Protein AF-A0AAN5BQC9-F1 (afdb_monomer_lite)

Secondary structure (DSSP, 8-state):
-----HHHHHHHHHHHHHHHTHHHHHHHHHHHHBSS--TTTGGG----HHHHHHHHHHHHHHHHHHHHHHHHHHHHHHHHHHHTTTS-SSS--HHHHHHHHHHHHHHHHHHIIIIIHHHHHHHHHHHHHTS-TTSEESSPBTTBSSEEHHHHHHHHHHHHHT-HHHHHTTS-HHHHHHHHHHHHHHHHHHHHHHHHHHHHHSS--

Structure (mmCIF, N/CA/C/O backbone):
data_AF-A0AAN5BQC9-F1
#
_entry.id   AF-A0AAN5BQC9-F1
#
loop_
_atom_site.group_PDB
_atom_site.id
_atom_site.type_symbol
_atom_site.label_atom_id
_atom_site.label_alt_id
_atom_site.label_comp_id
_atom_site.label_asym_id
_atom_site.label_entity_id
_atom_site.label_seq_id
_atom_site.pdbx_PDB_ins_code
_atom_site.Cartn_x
_atom_site.Cartn_y
_atom_site.Cartn_z
_atom_site.occupancy
_atom_site.B_iso_or_equiv
_atom_site.auth_seq_id
_atom_site.auth_comp_id
_atom_site.auth_asym_id
_atom_site.auth_atom_id
_atom_site.pdbx_PDB_model_num
ATOM 1 N N . MET A 1 1 ? -8.373 -28.850 -22.376 1.00 37.12 1 MET A N 1
ATOM 2 C CA . MET A 1 1 ? -8.847 -27.870 -21.373 1.00 37.12 1 MET A CA 1
ATOM 3 C C . MET A 1 1 ? -7.659 -27.479 -20.494 1.00 37.12 1 MET A C 1
ATOM 5 O O . MET A 1 1 ? -7.521 -27.985 -19.396 1.00 37.12 1 MET A O 1
ATOM 9 N N . ALA A 1 2 ? -6.744 -26.666 -21.031 1.00 40.34 2 ALA A N 1
ATOM 10 C CA . ALA A 1 2 ? -5.475 -26.288 -20.385 1.00 40.34 2 ALA A CA 1
ATOM 11 C C . ALA A 1 2 ? -5.086 -24.839 -20.751 1.00 40.34 2 ALA A C 1
ATOM 13 O O . ALA A 1 2 ? -3.930 -24.523 -20.983 1.00 40.34 2 ALA A O 1
ATOM 14 N N . LEU A 1 3 ? -6.095 -23.973 -20.893 1.00 40.84 3 LEU A N 1
ATOM 15 C CA . LEU A 1 3 ? -5.976 -22.619 -21.454 1.00 40.84 3 LEU A CA 1
ATOM 16 C C . LEU A 1 3 ? -6.243 -21.517 -20.421 1.00 40.84 3 LEU A C 1
ATOM 18 O O . LEU A 1 3 ? -6.514 -20.375 -20.776 1.00 40.84 3 LEU A O 1
ATOM 22 N N . PHE A 1 4 ? -6.185 -21.852 -19.133 1.00 45.78 4 PHE A N 1
ATOM 23 C CA . PHE A 1 4 ? -6.361 -20.883 -18.067 1.00 45.78 4 PHE A CA 1
ATOM 24 C C . PHE A 1 4 ? -5.098 -20.813 -17.207 1.00 45.78 4 PHE A C 1
ATOM 26 O O . PHE A 1 4 ? -4.786 -21.727 -16.451 1.00 45.78 4 PHE A O 1
ATOM 33 N N . ARG A 1 5 ? -4.527 -19.606 -17.209 1.00 49.44 5 ARG A N 1
ATOM 34 C CA . ARG A 1 5 ? -4.474 -18.746 -16.017 1.00 49.44 5 ARG A CA 1
ATOM 35 C C . ARG A 1 5 ? -3.144 -18.541 -15.306 1.00 49.44 5 ARG A C 1
ATOM 37 O O . ARG A 1 5 ? -3.196 -17.831 -14.319 1.00 49.44 5 ARG A O 1
ATOM 44 N N . HIS A 1 6 ? -1.993 -19.034 -15.747 1.00 53.53 6 HIS A N 1
ATOM 45 C CA . HIS A 1 6 ? -0.765 -18.744 -14.987 1.00 53.53 6 HIS A CA 1
ATOM 46 C C . HIS A 1 6 ? -0.354 -17.258 -15.045 1.00 53.53 6 HIS A C 1
ATOM 48 O O . HIS A 1 6 ? -0.212 -16.648 -13.988 1.00 53.53 6 HIS A O 1
ATOM 54 N N . ASP A 1 7 ? -0.347 -16.621 -16.219 1.00 53.44 7 ASP A N 1
ATOM 55 C CA . ASP A 1 7 ? 0.112 -15.220 -16.326 1.00 53.44 7 ASP A CA 1
ATOM 56 C C . ASP A 1 7 ? -0.936 -14.188 -15.880 1.00 53.44 7 ASP A C 1
ATOM 58 O O . ASP A 1 7 ? -0.613 -13.185 -15.252 1.00 53.44 7 ASP A O 1
ATOM 62 N N . LEU A 1 8 ? -2.224 -14.455 -16.130 1.00 51.03 8 LEU A N 1
ATOM 63 C CA . LEU A 1 8 ? -3.321 -13.571 -15.707 1.00 51.03 8 LEU A CA 1
ATOM 64 C C . LEU A 1 8 ? -3.707 -13.743 -14.229 1.00 51.03 8 LEU A C 1
ATOM 66 O O . LEU A 1 8 ? -4.240 -12.803 -13.639 1.00 51.03 8 LEU A O 1
ATOM 70 N N . LEU A 1 9 ? -3.477 -14.912 -13.607 1.00 54.00 9 LEU A N 1
ATOM 71 C CA . LEU A 1 9 ? -3.659 -15.041 -12.154 1.00 54.00 9 LEU A CA 1
ATOM 72 C C . LEU A 1 9 ? -2.524 -14.413 -11.380 1.00 54.00 9 LEU A C 1
ATOM 74 O O . LEU A 1 9 ? -2.792 -13.977 -10.270 1.00 54.00 9 LEU A O 1
ATOM 78 N N . ASN A 1 10 ? -1.301 -14.385 -11.903 1.00 61.00 10 ASN A N 1
ATOM 79 C CA . ASN A 1 10 ? -0.153 -13.947 -11.120 1.00 61.00 10 ASN A CA 1
ATOM 80 C C . ASN A 1 10 ? -0.340 -12.549 -10.486 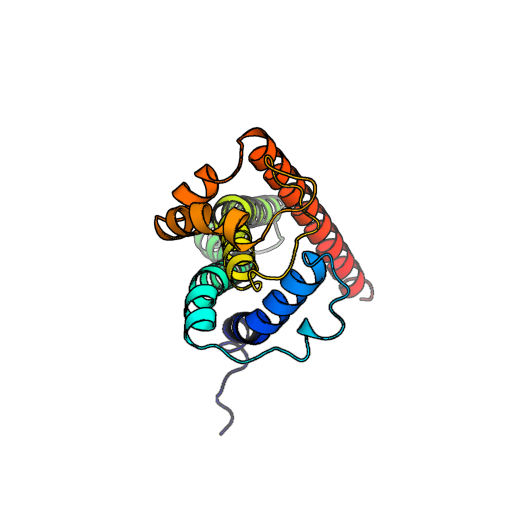1.00 61.00 10 ASN A C 1
ATOM 82 O O . ASN A 1 10 ? -0.126 -12.425 -9.284 1.00 61.00 10 ASN A O 1
ATOM 86 N N . PRO A 1 11 ? -0.878 -11.527 -11.190 1.00 61.78 11 PRO A N 1
ATOM 87 C CA . PRO A 1 11 ? -1.146 -10.227 -10.567 1.00 61.78 11 PRO A CA 1
ATOM 88 C C . PRO A 1 11 ? -2.462 -10.179 -9.770 1.00 61.78 11 PRO A C 1
ATOM 90 O O . PRO A 1 11 ? -2.617 -9.365 -8.862 1.00 61.78 11 PRO A O 1
ATOM 93 N N . ILE A 1 12 ? -3.437 -11.043 -10.075 1.00 64.25 12 ILE A N 1
ATOM 94 C CA . ILE A 1 12 ? -4.775 -11.016 -9.451 1.00 64.25 12 ILE A CA 1
ATOM 95 C C . ILE A 1 12 ? -4.814 -11.845 -8.156 1.00 64.25 12 ILE A C 1
ATOM 97 O O . ILE A 1 12 ? -5.502 -11.489 -7.198 1.00 64.25 12 ILE A O 1
ATOM 101 N N . ALA A 1 13 ? -4.070 -12.945 -8.101 1.00 69.25 13 ALA A N 1
ATOM 102 C CA . ALA A 1 13 ? -3.946 -13.836 -6.957 1.00 69.25 13 ALA A CA 1
ATOM 103 C C . ALA A 1 13 ? -3.481 -13.122 -5.677 1.00 69.25 13 ALA A C 1
ATOM 105 O O . ALA A 1 13 ? -4.150 -13.306 -4.656 1.00 69.25 13 ALA A O 1
ATOM 106 N N . PRO A 1 14 ? -2.436 -12.267 -5.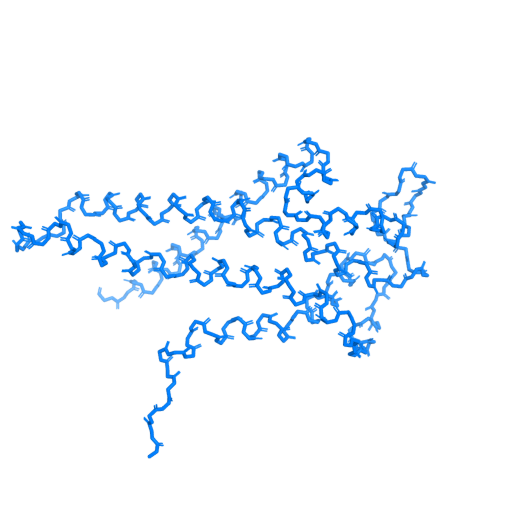678 1.00 65.62 14 PRO A N 1
ATOM 107 C CA . PRO A 1 14 ? -2.050 -11.525 -4.485 1.00 65.62 14 PRO A CA 1
ATOM 108 C C . PRO A 1 14 ? -3.142 -10.536 -4.076 1.00 65.62 14 PRO A C 1
ATOM 110 O O . PRO A 1 14 ? -3.424 -10.415 -2.888 1.00 65.62 14 PRO A O 1
ATOM 113 N N . VAL A 1 15 ? -3.836 -9.894 -5.022 1.00 66.56 15 VAL A N 1
ATOM 114 C CA . VAL A 1 15 ? -4.949 -8.978 -4.718 1.00 66.56 15 VAL A CA 1
ATOM 115 C C . VAL A 1 15 ? -6.091 -9.718 -4.018 1.00 66.56 15 VAL A C 1
ATOM 117 O O . VAL A 1 15 ? -6.541 -9.291 -2.955 1.00 66.56 15 VAL A O 1
ATOM 120 N N . ILE A 1 16 ? -6.522 -10.858 -4.566 1.00 69.88 16 ILE A N 1
ATOM 121 C CA . ILE A 1 16 ? -7.579 -11.689 -3.974 1.00 69.88 16 ILE A CA 1
ATOM 122 C C . ILE A 1 16 ? -7.134 -12.233 -2.615 1.00 69.88 16 ILE A C 1
ATOM 124 O O . ILE A 1 16 ? -7.891 -12.137 -1.651 1.00 69.88 16 ILE A O 1
ATOM 128 N N . SER A 1 17 ? -5.905 -12.742 -2.513 1.00 71.69 17 SER A N 1
ATOM 129 C CA . SER A 1 17 ? -5.333 -13.229 -1.255 1.00 71.69 17 SER A CA 1
ATOM 130 C C . SER A 1 17 ? -5.340 -12.133 -0.191 1.00 71.69 17 SER A C 1
ATOM 132 O O . SER A 1 17 ? -5.820 -12.359 0.913 1.00 71.69 17 SER A O 1
ATOM 134 N N . THR A 1 18 ? -4.938 -10.908 -0.542 1.00 68.56 18 THR A N 1
ATOM 135 C CA . THR A 1 18 ? -4.937 -9.760 0.377 1.00 68.56 18 THR A CA 1
ATOM 136 C C . THR A 1 18 ? -6.349 -9.391 0.837 1.00 68.56 18 THR A C 1
ATOM 138 O O . THR A 1 18 ? -6.540 -9.019 1.990 1.00 68.56 18 THR A O 1
ATOM 141 N N . ILE A 1 19 ? -7.355 -9.506 -0.037 1.00 68.56 19 ILE A N 1
ATOM 142 C CA . ILE A 1 19 ? -8.762 -9.248 0.310 1.00 68.56 19 ILE A CA 1
ATOM 143 C C . ILE A 1 19 ? -9.306 -10.333 1.246 1.00 68.56 19 ILE A C 1
ATOM 145 O O . ILE A 1 19 ? -10.009 -10.015 2.204 1.00 68.56 19 ILE A O 1
ATOM 149 N N . VAL A 1 20 ? -8.977 -11.601 0.992 1.00 70.44 20 VAL A N 1
ATOM 150 C CA . VAL A 1 20 ? -9.392 -12.730 1.837 1.00 70.44 20 VAL A CA 1
ATOM 151 C C . VAL A 1 20 ? -8.693 -12.667 3.198 1.00 70.44 20 VAL A C 1
ATOM 153 O O . VAL A 1 20 ? -9.342 -12.802 4.233 1.00 70.44 20 VAL A O 1
ATOM 156 N N . LEU A 1 21 ? -7.392 -12.369 3.219 1.00 76.00 21 LEU A N 1
ATOM 157 C CA . LEU A 1 21 ? -6.614 -12.176 4.444 1.00 76.00 21 LEU A CA 1
ATOM 158 C C . LEU A 1 21 ? -6.909 -10.851 5.150 1.00 76.00 21 LEU A C 1
ATOM 160 O O . LEU A 1 21 ? -6.447 -10.677 6.273 1.00 76.00 21 LEU A O 1
ATOM 164 N N . ALA A 1 22 ? -7.678 -9.928 4.566 1.00 69.75 22 ALA A N 1
ATOM 165 C CA . ALA A 1 22 ? -7.990 -8.655 5.215 1.00 69.75 22 ALA A CA 1
ATOM 166 C C . ALA A 1 22 ? -8.727 -8.858 6.549 1.00 69.75 22 ALA A C 1
ATOM 168 O O . ALA A 1 22 ? -8.511 -8.103 7.493 1.00 69.75 22 ALA A O 1
ATOM 169 N N . GLU A 1 23 ? -9.557 -9.899 6.667 1.00 69.06 23 GLU A N 1
ATOM 170 C CA . GLU A 1 23 ? -10.218 -10.227 7.937 1.00 69.06 23 GLU A CA 1
ATOM 171 C C . GLU A 1 23 ? -9.229 -10.763 8.977 1.00 69.06 23 GLU A C 1
ATOM 173 O O . GLU A 1 23 ? -9.316 -10.414 10.155 1.00 69.06 23 GLU A O 1
ATOM 178 N N . LEU A 1 24 ? -8.244 -11.551 8.538 1.00 76.62 24 LEU A N 1
ATOM 179 C CA . LEU A 1 24 ? -7.163 -12.029 9.396 1.00 76.62 24 LEU A CA 1
ATOM 180 C C . LEU A 1 24 ? -6.259 -10.874 9.842 1.00 76.62 24 LEU A C 1
ATOM 182 O O . LEU A 1 24 ? -5.912 -10.787 11.017 1.00 76.62 24 LEU A O 1
ATOM 186 N N . HIS A 1 25 ? -5.922 -9.965 8.925 1.00 75.00 25 HIS A N 1
ATOM 187 C CA . HIS A 1 25 ? -5.158 -8.757 9.219 1.00 75.00 25 HIS A CA 1
ATOM 188 C C . HIS A 1 25 ? -5.912 -7.870 10.214 1.00 75.00 25 HIS A C 1
ATOM 190 O O . HIS A 1 25 ? -5.332 -7.453 11.209 1.00 75.00 25 HIS A O 1
ATOM 196 N N . MET A 1 26 ? -7.225 -7.687 10.039 1.00 71.62 26 MET A N 1
ATOM 197 C CA . MET A 1 26 ? -8.067 -6.990 11.013 1.00 71.62 26 MET A CA 1
ATOM 198 C C . MET A 1 26 ? -8.005 -7.647 12.396 1.00 71.62 26 MET A C 1
ATOM 200 O O . MET A 1 26 ? -7.832 -6.950 13.394 1.00 71.62 26 MET A O 1
ATOM 204 N N . ALA A 1 27 ? -8.132 -8.973 12.475 1.00 73.94 27 ALA A N 1
ATOM 205 C CA . ALA A 1 27 ? -8.093 -9.686 13.749 1.00 73.94 27 ALA A CA 1
ATOM 206 C C . ALA A 1 27 ? -6.712 -9.614 14.416 1.00 73.94 27 ALA A C 1
ATOM 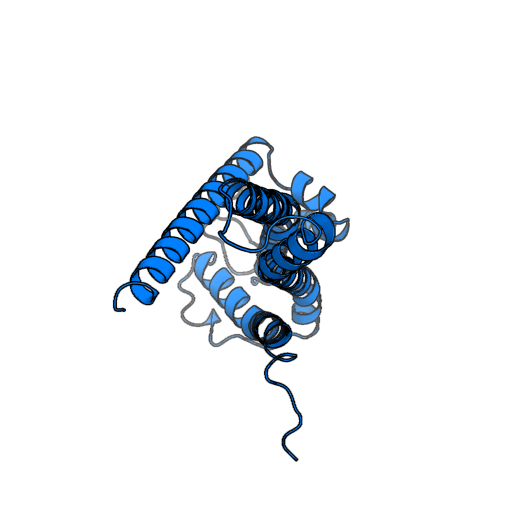208 O O . ALA A 1 27 ? -6.621 -9.491 15.639 1.00 73.94 27 ALA A O 1
ATOM 209 N N . TRP A 1 28 ? -5.642 -9.620 13.619 1.00 79.25 28 TRP A N 1
ATOM 210 C CA . TRP A 1 28 ? -4.288 -9.366 14.095 1.00 79.25 28 TRP A CA 1
ATOM 211 C C . TRP A 1 28 ? -4.147 -7.940 14.633 1.00 79.25 28 TRP A C 1
ATOM 213 O O . TRP A 1 28 ? -3.749 -7.765 15.781 1.00 79.25 28 TRP A O 1
ATOM 223 N N . THR A 1 29 ? -4.583 -6.928 13.876 1.00 77.19 29 THR A N 1
ATOM 224 C CA . THR A 1 29 ? -4.600 -5.523 14.307 1.00 77.19 29 THR A CA 1
ATOM 225 C C . THR A 1 29 ? -5.382 -5.360 15.615 1.00 77.19 29 THR A C 1
ATOM 227 O O . THR A 1 29 ? -4.947 -4.653 16.526 1.00 77.19 29 THR A O 1
ATOM 230 N N . HIS A 1 30 ? -6.518 -6.048 15.757 1.00 74.38 30 HIS A N 1
ATOM 231 C CA . HIS A 1 30 ? -7.301 -6.058 16.995 1.00 74.38 30 HIS A CA 1
ATOM 232 C C . HIS A 1 30 ? -6.522 -6.662 18.160 1.00 74.38 30 HIS A C 1
ATOM 234 O O . HIS A 1 30 ? -6.485 -6.061 19.230 1.00 74.38 30 HIS A O 1
ATOM 240 N N . ALA A 1 31 ? -5.858 -7.799 17.949 1.00 74.88 31 ALA A N 1
ATOM 241 C CA . ALA A 1 31 ? -5.027 -8.436 18.965 1.00 74.88 31 ALA A CA 1
ATOM 242 C C . ALA A 1 31 ? -3.826 -7.565 19.377 1.00 74.88 31 ALA A C 1
ATOM 244 O O . ALA A 1 31 ? -3.476 -7.536 20.553 1.00 74.88 31 ALA A O 1
ATOM 245 N N . THR A 1 32 ? -3.216 -6.829 18.443 1.00 77.38 32 THR A N 1
ATOM 246 C CA . THR A 1 32 ? -2.069 -5.951 18.725 1.00 77.38 32 THR A CA 1
ATOM 247 C C . THR A 1 32 ? -2.466 -4.695 19.500 1.00 77.38 32 THR A C 1
ATOM 249 O O . THR A 1 32 ? -1.696 -4.214 20.329 1.00 77.38 32 THR A O 1
ATOM 252 N N . ILE A 1 33 ? -3.648 -4.130 19.231 1.00 72.50 33 ILE A N 1
ATOM 253 C CA . ILE A 1 33 ? -4.069 -2.864 19.851 1.00 72.50 33 ILE A CA 1
ATOM 254 C C . ILE A 1 33 ? -4.894 -3.087 21.129 1.00 72.50 33 ILE A C 1
ATOM 256 O O . ILE A 1 33 ? -4.926 -2.209 22.005 1.00 72.50 33 ILE A O 1
ATOM 260 N N . SER A 1 34 ? -5.548 -4.246 21.259 1.00 69.75 34 SER A N 1
ATOM 261 C CA . SER A 1 34 ? -6.285 -4.605 22.467 1.00 69.75 34 SER A CA 1
ATOM 262 C C . SER A 1 34 ? -5.325 -4.850 23.620 1.00 69.75 34 SER A C 1
ATOM 264 O O . SER A 1 34 ? -4.293 -5.504 23.513 1.00 69.75 34 SER A O 1
ATOM 266 N N . ALA A 1 35 ? -5.670 -4.269 24.754 1.00 64.88 35 ALA A N 1
ATOM 267 C CA . ALA A 1 35 ? -4.808 -4.225 25.916 1.00 64.88 35 ALA A CA 1
ATOM 268 C C . ALA A 1 35 ? -5.213 -5.272 26.975 1.00 64.88 35 ALA A C 1
ATOM 270 O O . ALA A 1 35 ? -4.607 -5.375 28.042 1.00 64.88 35 ALA A O 1
ATOM 271 N N . THR A 1 36 ? -6.268 -6.031 26.691 1.00 60.09 36 THR A N 1
ATOM 272 C CA . THR A 1 36 ? -6.762 -7.167 27.474 1.00 60.09 36 THR A CA 1
ATOM 273 C C . THR A 1 36 ? -6.488 -8.419 26.653 1.00 60.09 36 THR A C 1
ATOM 275 O O . THR A 1 36 ? -6.824 -8.439 25.474 1.00 60.09 36 THR A O 1
ATOM 278 N N . SER A 1 37 ? -5.845 -9.427 27.258 1.00 51.56 37 SER A N 1
ATOM 279 C CA . SER A 1 37 ? -5.398 -10.648 26.572 1.00 51.56 37 SER A CA 1
ATOM 280 C C . SER A 1 37 ? -6.501 -11.226 25.684 1.00 51.56 37 SER A C 1
ATOM 282 O O . SER A 1 37 ? -7.536 -11.704 26.147 1.00 51.56 37 SER A O 1
ATOM 284 N N . SER A 1 38 ? -6.270 -11.124 24.382 1.00 51.66 38 SER A N 1
ATOM 285 C CA . SER A 1 38 ? -7.215 -11.422 23.320 1.00 51.66 38 SER A CA 1
ATOM 286 C C . SER A 1 38 ? -6.972 -12.843 22.788 1.00 51.66 38 SER A C 1
ATOM 288 O O . SER A 1 38 ? -6.888 -13.081 21.583 1.00 51.66 38 SER A O 1
ATOM 290 N N . THR A 1 39 ? -6.897 -13.839 23.671 1.00 46.78 39 THR A N 1
ATOM 291 C CA . THR A 1 39 ? -6.894 -15.249 23.239 1.00 46.78 39 THR A CA 1
ATOM 292 C C . THR A 1 39 ? -8.208 -15.622 22.520 1.00 46.78 39 THR A C 1
ATOM 294 O O . THR A 1 39 ? -8.272 -16.625 21.821 1.00 46.78 39 THR A O 1
ATOM 297 N N . GLY A 1 40 ? -9.257 -14.791 22.639 1.00 49.62 40 GLY A N 1
ATOM 298 C CA . GLY A 1 40 ? -10.573 -14.993 22.021 1.00 49.62 40 GLY A CA 1
ATOM 299 C C . GLY A 1 40 ? -10.917 -14.149 20.781 1.00 49.62 40 GLY A C 1
ATOM 300 O O . GLY A 1 40 ? -11.994 -14.366 20.235 1.00 49.62 40 GLY A O 1
ATOM 301 N N . SER A 1 41 ? -10.087 -13.198 20.320 1.00 53.34 41 SER A N 1
ATOM 302 C CA . SER A 1 41 ? -10.447 -12.342 19.158 1.00 53.34 41 SER A CA 1
ATOM 303 C C . SER A 1 41 ? -10.327 -13.072 17.819 1.00 53.34 41 SER A C 1
ATOM 305 O O . SER A 1 41 ? -11.234 -12.981 16.995 1.00 53.34 41 SER A O 1
ATOM 307 N N . LEU A 1 42 ? -9.288 -13.900 17.641 1.00 53.09 42 LEU A N 1
ATOM 308 C CA . LEU A 1 42 ? -9.146 -14.750 16.448 1.00 53.09 42 LEU A CA 1
ATOM 309 C C . LEU A 1 42 ? -10.313 -15.749 16.312 1.00 53.09 42 LEU A C 1
ATOM 311 O O . LEU A 1 42 ? -10.772 -16.005 15.204 1.00 53.09 42 LEU A O 1
ATOM 315 N N . LEU A 1 43 ? -10.847 -16.257 17.434 1.00 49.41 43 LEU A N 1
ATOM 316 C CA . LEU A 1 43 ? -12.032 -17.130 17.456 1.00 49.41 43 LEU A CA 1
ATOM 317 C C . LEU A 1 43 ? -13.365 -16.380 17.278 1.00 49.41 43 LEU A C 1
ATOM 319 O O . LEU A 1 43 ? -14.370 -16.992 16.927 1.00 49.41 43 LEU A O 1
ATOM 323 N N . LYS A 1 44 ? -13.402 -15.065 17.523 1.00 55.84 44 LYS A N 1
ATOM 324 C CA . LYS A 1 44 ? -14.601 -14.219 17.380 1.00 55.84 44 LYS A CA 1
ATOM 325 C C . LYS A 1 44 ? -14.723 -13.581 15.997 1.00 55.84 44 LYS A C 1
ATOM 327 O O . LYS A 1 44 ? -15.519 -12.652 15.837 1.00 55.84 44 LYS A O 1
ATOM 332 N N . LEU A 1 45 ? -13.983 -14.081 15.005 1.00 55.94 45 LEU A N 1
ATOM 333 C CA . LEU A 1 45 ? -14.049 -13.649 13.611 1.00 55.94 45 LEU A CA 1
ATOM 334 C C . LEU A 1 45 ? -15.429 -13.972 13.006 1.00 55.94 45 LEU A C 1
ATOM 336 O O . LEU A 1 45 ? -15.618 -14.930 12.263 1.00 55.94 45 LEU A O 1
ATOM 340 N N . ARG A 1 46 ? -16.444 -13.184 13.364 1.00 59.19 46 ARG A N 1
ATOM 341 C CA . ARG A 1 46 ? -17.773 -13.267 12.770 1.00 59.19 46 ARG A CA 1
ATOM 342 C C . ARG A 1 46 ? -17.771 -12.405 11.522 1.00 59.19 46 ARG A C 1
ATOM 344 O O . ARG A 1 46 ? -17.734 -11.177 11.628 1.00 59.19 46 ARG A O 1
ATOM 351 N N . HIS A 1 47 ? -17.849 -13.055 10.365 1.00 61.19 47 HIS A N 1
ATOM 352 C CA . HIS A 1 47 ? -17.943 -12.383 9.076 1.00 61.19 47 HIS A CA 1
ATOM 353 C C . HIS A 1 47 ? -19.066 -11.337 9.109 1.00 61.19 47 HIS A C 1
ATOM 355 O O . HIS A 1 47 ? -20.238 -11.647 9.340 1.00 61.19 47 HIS A O 1
ATOM 361 N N . ASN A 1 48 ? -18.702 -10.069 8.936 1.00 68.19 48 ASN A N 1
ATOM 362 C CA . ASN A 1 48 ? -19.641 -8.958 8.928 1.00 68.19 48 ASN A CA 1
ATOM 363 C C . ASN A 1 48 ? -19.550 -8.264 7.573 1.00 68.19 48 ASN A C 1
ATOM 365 O O . ASN A 1 48 ? -18.688 -7.414 7.363 1.00 68.19 48 ASN A O 1
ATOM 369 N N . HIS A 1 49 ? -20.482 -8.572 6.670 1.00 65.31 49 HIS A N 1
ATOM 370 C CA . HIS A 1 49 ? -20.504 -8.028 5.307 1.00 65.31 49 HIS A CA 1
ATOM 371 C C . HIS A 1 49 ? -20.441 -6.492 5.244 1.00 65.31 49 HIS A C 1
ATOM 373 O O . HIS A 1 49 ? -19.845 -5.927 4.326 1.00 65.31 49 HIS A O 1
ATOM 379 N N . LYS A 1 50 ? -21.022 -5.782 6.226 1.00 67.75 50 LYS A N 1
ATOM 380 C CA . LYS A 1 50 ? -20.951 -4.309 6.283 1.00 67.75 50 LYS A CA 1
ATOM 381 C C . LYS A 1 50 ? -19.555 -3.812 6.660 1.00 67.75 50 LYS A C 1
ATOM 383 O O . LYS A 1 50 ? -19.177 -2.722 6.230 1.00 67.75 50 LYS A O 1
ATOM 388 N N . ALA A 1 51 ? -18.824 -4.576 7.471 1.00 65.06 51 ALA A N 1
ATOM 389 C CA . ALA A 1 51 ? -17.444 -4.285 7.834 1.00 65.06 51 ALA A CA 1
ATOM 390 C C . ALA A 1 51 ? -16.491 -4.627 6.688 1.00 65.06 51 ALA A C 1
ATOM 392 O O . ALA A 1 51 ? -15.718 -3.776 6.253 1.00 65.06 51 ALA A O 1
ATOM 393 N N . TRP A 1 52 ? -16.666 -5.816 6.114 1.00 67.56 52 TRP A N 1
ATOM 394 C CA . TRP A 1 52 ? -15.909 -6.307 4.971 1.00 67.56 52 TRP A CA 1
ATOM 395 C C . TRP A 1 52 ? -15.970 -5.344 3.779 1.00 67.56 52 TRP A C 1
ATOM 397 O O . TRP A 1 52 ? -14.940 -4.944 3.246 1.00 67.56 52 TRP A O 1
ATOM 407 N N . ARG A 1 53 ? -17.160 -4.829 3.434 1.00 71.00 53 ARG A N 1
ATOM 408 C CA . ARG A 1 53 ? -17.308 -3.856 2.336 1.00 71.00 53 ARG A CA 1
ATOM 409 C C . ARG A 1 53 ? -16.570 -2.534 2.582 1.00 71.00 53 ARG A C 1
ATOM 411 O O . ARG A 1 53 ? -16.180 -1.873 1.627 1.00 71.00 53 ARG A O 1
ATOM 418 N N . LYS A 1 54 ? -16.393 -2.125 3.843 1.00 69.88 54 LYS A N 1
ATOM 419 C CA . LYS A 1 54 ? -15.651 -0.902 4.200 1.00 69.88 54 LYS A CA 1
ATOM 420 C C . LYS A 1 54 ? -14.137 -1.120 4.195 1.00 69.88 54 LYS A C 1
ATOM 422 O O . LYS A 1 54 ? -13.412 -0.183 3.885 1.00 69.88 54 LYS A O 1
ATOM 427 N N . LEU A 1 55 ? -13.684 -2.331 4.521 1.00 71.75 55 LEU A N 1
ATOM 428 C CA . LEU A 1 55 ? -12.279 -2.745 4.438 1.00 71.75 55 LEU A CA 1
ATOM 429 C C . LEU A 1 55 ? -11.838 -2.975 2.992 1.00 71.75 55 LEU A C 1
ATOM 431 O O . LEU A 1 55 ? -10.688 -2.721 2.648 1.00 71.75 55 LEU A O 1
ATOM 435 N N . LEU A 1 56 ? -12.769 -3.390 2.130 1.00 77.56 56 LEU A N 1
ATOM 436 C CA . LEU A 1 56 ? -12.482 -3.717 0.740 1.00 77.56 56 LEU A CA 1
ATOM 437 C C . LEU A 1 56 ? -11.835 -2.550 -0.010 1.00 77.56 56 LEU A C 1
ATOM 439 O O . LEU A 1 56 ? -10.862 -2.760 -0.717 1.00 77.56 56 LEU A O 1
ATOM 443 N N . THR A 1 57 ? -12.332 -1.322 0.152 1.00 76.94 57 THR A N 1
ATOM 444 C CA . THR A 1 57 ? -11.809 -0.157 -0.580 1.00 76.94 57 THR A CA 1
ATOM 445 C C . THR A 1 57 ? -10.338 0.151 -0.264 1.00 76.94 57 THR A C 1
ATOM 447 O O . THR A 1 57 ? -9.545 0.172 -1.205 1.00 76.94 57 THR A O 1
ATOM 450 N N . PRO A 1 58 ? -9.917 0.370 1.000 1.00 78.12 58 PRO A N 1
ATOM 451 C CA . PRO A 1 58 ? -8.510 0.640 1.299 1.00 78.12 58 PRO A CA 1
ATOM 452 C C . PRO A 1 58 ? -7.601 -0.564 1.013 1.00 78.12 58 PRO A C 1
ATOM 454 O O . PRO A 1 58 ? -6.481 -0.365 0.540 1.00 78.12 58 PRO A O 1
ATOM 457 N N . SER A 1 59 ? -8.078 -1.798 1.224 1.00 80.12 59 SER A N 1
ATOM 458 C CA . SER A 1 59 ? -7.320 -3.009 0.882 1.00 80.12 59 SER A CA 1
ATOM 459 C C . SER A 1 59 ? -7.117 -3.152 -0.623 1.00 80.12 59 SER A C 1
ATOM 461 O O . SER A 1 59 ? -6.004 -3.430 -1.061 1.00 80.12 59 SER A O 1
ATOM 463 N N . LEU A 1 60 ? -8.160 -2.907 -1.420 1.00 81.69 60 LEU A N 1
ATOM 464 C CA . LEU A 1 60 ? -8.095 -2.964 -2.877 1.00 81.69 60 LEU A CA 1
ATOM 465 C C . LEU A 1 60 ? -7.148 -1.899 -3.423 1.00 81.69 60 LEU A C 1
ATOM 467 O O . LEU A 1 60 ? -6.333 -2.215 -4.279 1.00 81.69 60 LEU A O 1
ATOM 471 N N . VAL A 1 61 ? -7.204 -0.665 -2.911 1.00 83.44 61 VAL A N 1
ATOM 472 C CA . VAL A 1 61 ? -6.278 0.390 -3.351 1.00 83.44 61 VAL A CA 1
ATOM 473 C C . VAL A 1 61 ? -4.836 0.049 -2.975 1.00 83.44 61 VAL A C 1
ATOM 475 O O . VAL A 1 61 ? -3.950 0.189 -3.813 1.00 83.44 61 VAL A O 1
ATOM 478 N N . CYS A 1 62 ? -4.590 -0.450 -1.757 1.00 81.75 62 CYS A N 1
ATOM 479 C CA . CYS A 1 62 ? -3.264 -0.935 -1.363 1.00 81.75 62 CYS A CA 1
ATOM 480 C C . CYS A 1 62 ? -2.757 -2.035 -2.302 1.00 81.75 62 CYS A C 1
ATOM 482 O O . CYS A 1 62 ? -1.606 -1.994 -2.729 1.00 81.75 62 CYS A O 1
ATOM 484 N N . ALA A 1 63 ? -3.598 -3.028 -2.593 1.00 80.38 63 ALA A N 1
ATOM 485 C CA . ALA A 1 63 ? -3.228 -4.174 -3.410 1.00 80.38 63 ALA A CA 1
ATOM 486 C C . ALA A 1 63 ? -3.014 -3.784 -4.879 1.00 80.38 63 ALA A C 1
ATOM 488 O O . ALA A 1 63 ? -2.020 -4.185 -5.470 1.00 80.38 63 ALA A O 1
ATOM 489 N N . ALA A 1 64 ? -3.882 -2.939 -5.438 1.00 82.88 64 ALA A N 1
ATOM 490 C CA . ALA A 1 64 ? -3.735 -2.413 -6.791 1.00 82.88 64 ALA A CA 1
ATOM 491 C C . ALA A 1 64 ? -2.465 -1.564 -6.931 1.00 82.88 64 ALA A C 1
ATOM 493 O O . ALA A 1 64 ? -1.717 -1.740 -7.884 1.00 82.88 64 ALA A O 1
ATOM 494 N N . ALA A 1 65 ? -2.176 -0.689 -5.963 1.00 83.94 65 ALA A N 1
ATOM 495 C CA . ALA A 1 65 ? -0.955 0.110 -5.980 1.00 83.94 65 ALA A CA 1
ATOM 496 C C . ALA A 1 65 ? 0.308 -0.762 -5.913 1.00 83.94 65 ALA A C 1
ATOM 498 O O . ALA A 1 65 ? 1.283 -0.460 -6.589 1.00 83.94 65 ALA A O 1
ATOM 499 N N . ARG A 1 66 ? 0.292 -1.855 -5.137 1.00 83.12 66 ARG A N 1
ATOM 500 C CA . ARG A 1 66 ? 1.397 -2.827 -5.111 1.00 83.12 66 ARG A CA 1
ATOM 501 C C . ARG A 1 66 ? 1.541 -3.566 -6.436 1.00 83.12 66 ARG A C 1
ATOM 503 O O . ARG A 1 66 ? 2.635 -3.581 -6.968 1.00 83.12 66 ARG A O 1
ATOM 510 N N . ALA A 1 67 ? 0.443 -4.045 -7.017 1.00 81.06 67 ALA A N 1
ATOM 511 C CA . ALA A 1 67 ? 0.482 -4.696 -8.325 1.00 81.06 67 ALA A CA 1
ATOM 512 C C . ALA A 1 67 ? 1.036 -3.769 -9.424 1.00 81.06 67 ALA A C 1
ATOM 514 O O . ALA A 1 67 ? 1.764 -4.218 -10.300 1.00 81.06 67 ALA A O 1
ATOM 515 N N . VAL A 1 68 ? 0.736 -2.464 -9.362 1.00 82.75 68 VAL A N 1
ATOM 516 C CA . VAL A 1 68 ? 1.342 -1.475 -10.268 1.00 82.75 68 VAL A CA 1
ATOM 517 C C . VAL A 1 68 ? 2.849 -1.358 -10.031 1.00 82.75 68 VAL A C 1
ATOM 519 O O . VAL A 1 68 ? 3.594 -1.338 -11.001 1.00 82.75 68 VAL A O 1
ATOM 522 N N . ILE A 1 69 ? 3.301 -1.303 -8.772 1.00 84.75 69 ILE A N 1
ATOM 523 C CA . ILE A 1 69 ? 4.736 -1.290 -8.429 1.00 84.75 69 ILE A CA 1
ATOM 524 C C . ILE A 1 69 ? 5.440 -2.532 -8.981 1.00 84.75 69 ILE A C 1
ATOM 526 O O . ILE A 1 69 ? 6.535 -2.412 -9.516 1.00 84.75 69 ILE A O 1
ATOM 530 N N . ASP A 1 70 ? 4.806 -3.696 -8.889 1.00 83.44 70 ASP A N 1
ATOM 531 C CA . ASP A 1 70 ? 5.385 -4.953 -9.364 1.00 83.44 70 ASP A CA 1
ATOM 532 C C . ASP A 1 70 ? 5.474 -5.001 -10.904 1.00 83.44 70 ASP A C 1
ATOM 534 O O . ASP A 1 70 ? 6.343 -5.672 -11.443 1.00 83.44 70 ASP A O 1
ATOM 538 N N . TYR A 1 71 ? 4.628 -4.244 -11.616 1.00 83.00 71 TYR A N 1
ATOM 539 C CA . TYR A 1 71 ? 4.630 -4.139 -13.084 1.00 83.00 71 TYR A CA 1
ATOM 540 C C . TYR A 1 71 ? 5.596 -3.071 -13.641 1.00 83.00 71 TYR A C 1
ATOM 542 O O . TYR A 1 71 ? 5.868 -3.028 -14.841 1.00 83.00 71 TYR A O 1
ATOM 550 N N . LEU A 1 72 ? 6.119 -2.174 -12.797 1.00 83.62 72 LEU A N 1
ATOM 551 C CA . LEU A 1 72 ? 7.027 -1.098 -13.224 1.00 83.62 72 LEU A CA 1
ATOM 552 C C . LEU A 1 72 ? 8.305 -1.588 -13.930 1.00 83.62 72 LEU A C 1
ATOM 554 O O . LEU A 1 72 ? 8.667 -0.959 -14.924 1.00 83.62 72 LEU A O 1
ATOM 558 N N . PRO A 1 73 ? 8.988 -2.654 -13.467 1.00 82.44 73 PRO A N 1
ATOM 559 C CA . PRO A 1 73 ? 10.168 -3.200 -14.140 1.00 82.44 73 PRO A CA 1
ATOM 560 C C . PRO A 1 73 ? 9.899 -3.591 -15.598 1.00 82.44 73 PRO A C 1
ATOM 562 O O . PRO A 1 73 ? 10.610 -3.139 -16.493 1.00 82.44 73 PRO A O 1
ATOM 565 N N . ASP A 1 74 ? 8.818 -4.334 -15.851 1.00 81.75 74 ASP A N 1
ATOM 566 C CA . ASP A 1 74 ? 8.428 -4.766 -17.200 1.00 81.75 74 ASP A CA 1
ATOM 567 C C . ASP A 1 74 ? 8.079 -3.568 -18.094 1.00 81.75 74 ASP A C 1
ATOM 569 O O . ASP A 1 74 ? 8.440 -3.505 -19.273 1.00 81.75 74 ASP A O 1
ATOM 573 N N . ALA A 1 75 ? 7.393 -2.574 -17.524 1.00 83.19 75 ALA A N 1
ATOM 574 C CA . ALA A 1 75 ? 7.059 -1.347 -18.234 1.00 83.19 75 ALA A CA 1
ATOM 575 C C . ALA A 1 75 ? 8.310 -0.525 -18.594 1.00 83.19 75 ALA A C 1
ATOM 577 O O . ALA A 1 75 ? 8.369 0.028 -19.693 1.00 83.19 75 ALA A O 1
ATOM 578 N N . ALA A 1 76 ? 9.296 -0.456 -17.694 1.00 82.44 76 ALA A N 1
ATOM 579 C CA . ALA A 1 76 ? 10.558 0.251 -17.903 1.00 82.44 76 ALA A CA 1
ATOM 580 C C . ALA A 1 76 ? 11.432 -0.423 -18.972 1.00 82.44 76 ALA A C 1
ATOM 582 O O . ALA A 1 76 ? 12.004 0.262 -19.824 1.00 82.44 76 ALA A O 1
ATOM 583 N N . ASP A 1 77 ? 11.490 -1.757 -18.978 1.00 80.56 77 ASP A N 1
ATOM 584 C CA . ASP A 1 77 ? 12.177 -2.517 -20.026 1.00 80.56 77 ASP A CA 1
ATOM 585 C C . ASP A 1 77 ? 11.492 -2.326 -21.390 1.00 80.56 77 ASP A C 1
ATOM 587 O O . ASP A 1 77 ? 12.132 -1.993 -22.394 1.00 80.56 77 ASP A O 1
ATOM 591 N N . SER A 1 78 ? 10.158 -2.421 -21.436 1.00 81.81 78 SER A N 1
ATOM 592 C CA . SER A 1 78 ? 9.407 -2.180 -22.671 1.00 81.81 78 SER A CA 1
ATOM 593 C C . SER A 1 78 ? 9.569 -0.748 -23.187 1.00 81.81 78 SER A C 1
ATOM 595 O O . SER A 1 78 ? 9.631 -0.553 -24.404 1.00 81.81 78 SER A O 1
ATOM 597 N N . SER A 1 79 ? 9.615 0.261 -22.309 1.00 83.12 79 SER A N 1
ATOM 598 C CA . SER A 1 79 ? 9.815 1.650 -22.729 1.00 83.12 79 SER A CA 1
ATOM 599 C C . SER A 1 79 ? 11.231 1.871 -23.242 1.00 83.12 79 SER A C 1
ATOM 601 O O . SER A 1 79 ? 11.399 2.502 -24.285 1.00 83.12 79 SER A O 1
ATOM 603 N N . PHE A 1 80 ? 12.246 1.304 -22.585 1.00 78.19 80 PHE A N 1
ATOM 604 C CA . PHE A 1 80 ? 13.622 1.382 -23.067 1.00 78.19 80 PHE A CA 1
ATOM 605 C C . PHE A 1 80 ? 13.761 0.769 -24.469 1.00 78.19 80 PHE A C 1
ATOM 607 O O . PHE A 1 80 ? 14.282 1.407 -25.386 1.00 78.19 80 PHE A O 1
ATOM 614 N N . ASN A 1 81 ? 13.190 -0.420 -24.672 1.00 76.06 81 ASN A N 1
ATOM 615 C CA . ASN A 1 81 ? 13.143 -1.092 -25.969 1.00 76.06 81 ASN A CA 1
ATOM 616 C C . ASN A 1 81 ? 12.362 -0.317 -27.046 1.00 76.06 81 ASN A C 1
ATOM 618 O O . ASN A 1 81 ? 12.569 -0.551 -28.231 1.00 76.06 81 ASN A O 1
ATOM 622 N N . LEU A 1 82 ? 11.459 0.595 -26.690 1.00 78.81 82 LEU A N 1
ATOM 623 C CA . LEU A 1 82 ? 10.771 1.453 -27.661 1.00 78.81 82 LEU A CA 1
ATOM 624 C C . LEU A 1 82 ? 11.590 2.696 -28.018 1.00 78.81 82 LEU A C 1
ATOM 626 O O . LEU A 1 82 ? 11.646 3.078 -29.185 1.00 78.81 82 LEU A O 1
ATOM 630 N N . PHE A 1 83 ? 12.223 3.323 -27.026 1.00 74.69 83 PHE A N 1
ATOM 631 C CA . PHE A 1 83 ? 12.943 4.584 -27.213 1.00 74.69 83 PHE A CA 1
ATOM 632 C C . PHE A 1 83 ? 14.374 4.405 -27.737 1.00 74.69 83 PHE A C 1
ATOM 634 O O . PHE A 1 83 ? 14.855 5.269 -28.467 1.00 74.69 83 PHE A O 1
ATOM 641 N N . PHE A 1 84 ? 15.048 3.298 -27.404 1.00 71.31 84 PHE A N 1
ATOM 642 C CA . PHE A 1 84 ? 16.488 3.134 -27.646 1.00 71.31 84 PHE A CA 1
ATOM 643 C C . PHE A 1 84 ? 16.855 1.996 -28.609 1.00 71.31 84 PHE A C 1
ATOM 645 O O . PHE A 1 84 ? 17.976 1.963 -29.104 1.00 71.31 84 PHE A O 1
ATOM 652 N N . LYS A 1 85 ? 15.913 1.125 -28.996 1.00 61.12 85 LYS A N 1
ATOM 653 C CA . LYS A 1 85 ? 16.142 -0.018 -29.915 1.00 61.12 85 LYS A CA 1
ATOM 654 C C . LYS A 1 85 ? 16.502 0.361 -31.360 1.00 61.12 85 LYS A C 1
ATOM 656 O O . LYS A 1 85 ? 16.780 -0.510 -32.176 1.00 61.12 85 LYS A O 1
ATOM 661 N N . SER A 1 86 ? 16.548 1.654 -31.682 1.00 55.38 86 SER A N 1
ATOM 662 C CA . SER A 1 86 ? 17.143 2.154 -32.928 1.00 55.38 86 SER A CA 1
ATOM 663 C C . SER A 1 86 ? 18.680 2.223 -32.886 1.00 55.38 86 SER A C 1
ATOM 665 O O . SER A 1 86 ? 19.288 2.477 -33.926 1.00 55.38 86 SER A O 1
ATOM 667 N N . ALA A 1 87 ? 19.324 2.029 -31.732 1.00 55.09 87 ALA A N 1
ATOM 668 C CA . ALA A 1 87 ? 20.773 2.109 -31.590 1.00 55.09 87 ALA A CA 1
ATOM 669 C C . ALA A 1 87 ? 21.297 0.943 -30.735 1.00 55.09 87 ALA A C 1
ATOM 671 O O . ALA A 1 87 ? 20.784 0.674 -29.656 1.00 55.09 87 ALA A O 1
ATOM 672 N N . SER A 1 88 ? 22.344 0.278 -31.222 1.00 50.75 88 SER A N 1
ATOM 673 C CA . SER A 1 88 ? 23.148 -0.763 -30.557 1.00 50.75 88 SER A CA 1
ATOM 674 C C . SER A 1 88 ? 22.478 -2.109 -30.236 1.00 50.75 88 SER A C 1
ATOM 676 O O . SER A 1 88 ? 21.947 -2.358 -29.160 1.00 50.75 88 SER A O 1
ATOM 678 N N . THR A 1 89 ? 22.645 -3.039 -31.176 1.00 55.56 89 THR A N 1
ATOM 679 C CA . THR A 1 89 ? 23.048 -4.422 -30.891 1.00 55.56 89 THR A CA 1
ATOM 680 C C . THR A 1 89 ? 24.361 -4.440 -30.099 1.00 55.56 89 THR A C 1
ATOM 682 O O . THR A 1 89 ? 25.304 -3.761 -30.495 1.00 55.56 89 THR A O 1
ATOM 685 N N . HIS A 1 90 ? 24.412 -5.303 -29.084 1.00 54.56 90 HIS A N 1
ATOM 686 C CA . HIS A 1 90 ? 25.550 -5.662 -28.229 1.00 54.56 90 HIS A CA 1
ATOM 687 C C . HIS A 1 90 ? 25.882 -4.721 -27.052 1.00 54.56 90 HIS A C 1
ATOM 689 O O . HIS A 1 90 ? 26.246 -3.565 -27.225 1.00 54.56 90 HIS A O 1
ATOM 695 N N . ASP A 1 91 ? 25.793 -5.334 -25.867 1.00 57.00 91 ASP A N 1
ATOM 696 C CA . ASP A 1 91 ? 26.080 -4.898 -24.495 1.00 57.00 91 ASP A CA 1
ATOM 697 C C . ASP A 1 91 ? 25.060 -3.987 -23.781 1.00 57.00 91 ASP A C 1
ATOM 699 O O . ASP A 1 91 ? 24.649 -2.951 -24.313 1.00 57.00 91 ASP A O 1
ATOM 703 N N . PRO A 1 92 ? 24.641 -4.341 -22.541 1.00 59.91 92 PRO A N 1
ATOM 704 C CA . PRO A 1 92 ? 23.861 -3.447 -21.700 1.00 59.91 92 PRO A CA 1
ATOM 705 C C . PRO A 1 92 ? 24.745 -2.254 -21.332 1.00 59.91 92 PRO A C 1
ATOM 707 O O . PRO A 1 92 ? 25.555 -2.314 -20.411 1.00 59.91 92 PRO A O 1
ATOM 710 N N . SER A 1 93 ? 24.617 -1.169 -22.096 1.00 68.31 93 SER A N 1
ATOM 711 C CA . SER A 1 93 ? 25.314 0.084 -21.801 1.00 68.31 93 SER A CA 1
ATOM 712 C C . SER A 1 93 ? 25.024 0.527 -20.361 1.00 68.31 93 SER A C 1
ATOM 714 O O . SER A 1 93 ? 23.907 0.362 -19.872 1.00 68.31 93 SER A O 1
ATOM 716 N N . GLU A 1 94 ? 25.990 1.142 -19.677 1.00 71.56 94 GLU A N 1
ATOM 717 C CA . GLU A 1 94 ? 25.799 1.717 -18.329 1.00 71.56 94 GLU A CA 1
ATOM 718 C C . GLU A 1 94 ? 24.576 2.659 -18.267 1.00 71.56 94 G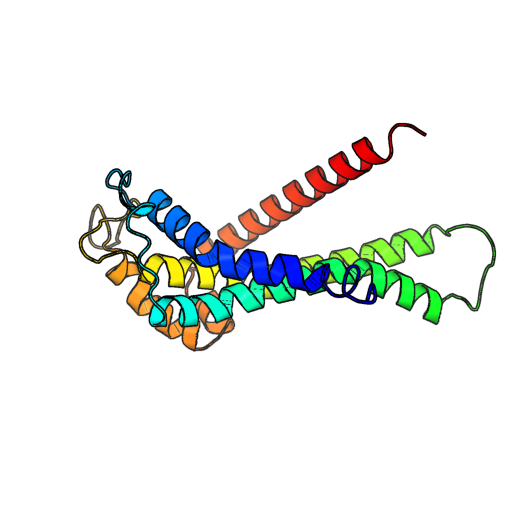LU A C 1
ATOM 720 O O . GLU A 1 94 ? 23.899 2.783 -17.245 1.00 71.56 94 GLU A O 1
ATOM 725 N N . HIS A 1 95 ? 24.236 3.268 -19.407 1.00 72.94 95 HIS A N 1
ATOM 726 C CA . HIS A 1 95 ? 23.050 4.094 -19.602 1.00 72.94 95 HIS A CA 1
ATOM 727 C C . HIS A 1 95 ? 21.723 3.326 -19.465 1.00 72.94 95 HIS A C 1
ATOM 729 O O . HIS A 1 95 ? 20.748 3.909 -18.993 1.00 72.94 95 HIS A O 1
ATOM 735 N N . TYR A 1 96 ? 21.673 2.040 -19.832 1.00 78.56 96 TYR A N 1
ATOM 736 C CA . TYR A 1 96 ? 20.503 1.179 -19.627 1.00 78.56 96 TYR A CA 1
ATOM 737 C C . TYR A 1 96 ? 20.244 0.948 -18.140 1.00 78.56 96 TYR A C 1
ATOM 739 O O . TYR A 1 96 ? 19.126 1.158 -17.675 1.00 78.56 96 TYR A O 1
ATOM 747 N N . ILE A 1 97 ? 21.288 0.585 -17.389 1.00 77.56 97 ILE A N 1
ATOM 748 C CA . ILE A 1 97 ? 21.186 0.310 -15.950 1.00 77.56 97 ILE A CA 1
ATOM 749 C C . ILE A 1 97 ? 20.722 1.570 -15.215 1.00 77.56 97 ILE A C 1
ATOM 751 O O . ILE A 1 97 ? 19.741 1.524 -14.475 1.00 77.56 97 ILE A O 1
ATOM 755 N N . ALA A 1 98 ? 21.354 2.715 -15.492 1.00 80.94 98 ALA A N 1
ATOM 756 C CA . ALA A 1 98 ? 20.975 3.987 -14.883 1.00 80.94 98 ALA A CA 1
ATOM 757 C C . ALA A 1 98 ? 19.531 4.399 -15.231 1.00 80.94 98 ALA A C 1
ATOM 759 O O . ALA A 1 98 ? 18.789 4.863 -14.364 1.00 80.94 98 ALA A O 1
ATOM 760 N N . TYR A 1 99 ? 19.101 4.217 -16.486 1.00 82.75 99 TYR A N 1
ATOM 761 C CA . TYR A 1 99 ? 17.722 4.497 -16.893 1.00 82.75 99 TYR A CA 1
ATOM 762 C C . TYR A 1 99 ? 16.722 3.583 -16.184 1.00 82.75 99 TYR A C 1
ATOM 764 O O . TYR A 1 99 ? 15.715 4.059 -15.654 1.00 82.75 99 TYR A O 1
ATOM 772 N N . PHE A 1 100 ? 16.987 2.279 -16.170 1.00 81.69 100 PHE A N 1
ATOM 773 C CA . PHE A 1 100 ? 16.114 1.277 -15.574 1.00 81.69 100 PHE A CA 1
ATOM 774 C C . PHE A 1 100 ? 15.956 1.506 -14.068 1.00 81.69 100 PHE A C 1
ATOM 776 O O . PHE A 1 100 ? 14.840 1.531 -13.552 1.00 81.69 100 PHE A O 1
ATOM 783 N N . GLU A 1 101 ? 17.054 1.773 -13.362 1.00 81.50 101 GLU A N 1
ATOM 784 C CA . GLU A 1 101 ? 17.028 2.047 -11.927 1.00 81.50 101 GLU A CA 1
ATOM 785 C C . GLU A 1 101 ? 16.224 3.317 -11.615 1.00 81.50 101 GLU A C 1
ATOM 787 O O . GLU A 1 101 ? 15.309 3.293 -10.793 1.00 81.50 101 GLU A O 1
ATOM 792 N N . VAL A 1 102 ? 16.472 4.421 -12.329 1.00 83.75 102 VAL A N 1
ATOM 793 C CA . VAL A 1 102 ? 15.751 5.683 -12.090 1.00 83.75 102 VAL A CA 1
ATOM 794 C C . VAL A 1 102 ? 14.264 5.563 -12.443 1.00 83.75 102 VAL A C 1
ATOM 796 O O . VAL A 1 102 ? 13.408 6.041 -11.690 1.00 83.75 102 VAL A O 1
ATOM 799 N N . SER A 1 103 ? 13.942 4.920 -13.568 1.00 82.69 103 SER A N 1
ATOM 800 C CA . SER A 1 103 ? 12.565 4.768 -14.057 1.00 82.69 103 SER A CA 1
ATOM 801 C C . SER A 1 103 ? 11.721 3.811 -13.215 1.00 82.69 103 SER A C 1
ATOM 803 O O . SER A 1 103 ? 10.504 3.976 -13.161 1.00 82.69 103 SER A O 1
ATOM 805 N N . THR A 1 104 ? 12.335 2.873 -12.495 1.00 82.81 104 THR A N 1
ATOM 806 C CA . THR A 1 104 ? 11.624 1.948 -11.599 1.00 82.81 104 THR A CA 1
ATOM 807 C C . THR A 1 104 ? 11.598 2.448 -10.153 1.00 82.81 104 THR A C 1
ATOM 809 O O . THR A 1 104 ? 10.532 2.462 -9.525 1.00 82.81 104 THR A O 1
ATOM 812 N N . MET A 1 105 ? 12.724 2.926 -9.610 1.00 83.38 105 MET A N 1
ATOM 813 C CA . MET A 1 105 ? 12.828 3.337 -8.206 1.00 83.38 105 MET A CA 1
ATOM 814 C C . MET A 1 105 ? 12.006 4.584 -7.892 1.00 83.38 105 MET A C 1
ATOM 816 O O . MET A 1 105 ? 11.279 4.608 -6.893 1.00 83.38 105 MET A O 1
ATOM 820 N N . LEU A 1 106 ? 12.107 5.630 -8.721 1.00 84.50 106 LEU A N 1
ATOM 821 C CA . LEU A 1 106 ? 11.471 6.912 -8.421 1.00 84.50 106 LEU A CA 1
ATOM 822 C C . LEU A 1 106 ? 9.936 6.798 -8.416 1.00 84.50 106 LEU A C 1
ATOM 824 O O . LEU A 1 106 ? 9.321 7.198 -7.420 1.00 84.50 106 LEU A O 1
ATOM 828 N N . PRO A 1 107 ? 9.282 6.206 -9.436 1.00 85.44 107 PRO A N 1
ATOM 829 C CA . PRO A 1 107 ? 7.830 6.058 -9.422 1.00 85.44 107 PRO A CA 1
ATOM 830 C C . PRO A 1 107 ? 7.359 5.075 -8.344 1.00 85.44 107 PRO A C 1
ATOM 832 O O . PRO A 1 107 ? 6.335 5.329 -7.707 1.00 85.44 107 PRO A O 1
ATOM 835 N N . THR A 1 108 ? 8.134 4.023 -8.047 1.00 84.44 108 THR A N 1
ATOM 836 C CA . THR A 1 108 ? 7.857 3.119 -6.917 1.00 84.44 108 THR A CA 1
ATOM 837 C C . THR A 1 108 ? 7.824 3.875 -5.593 1.00 84.44 108 THR A C 1
ATOM 839 O O . THR A 1 108 ? 6.873 3.735 -4.819 1.00 84.44 108 THR A O 1
ATOM 842 N N . LEU A 1 109 ? 8.836 4.704 -5.322 1.00 84.56 109 LEU A N 1
ATOM 843 C CA . LEU A 1 109 ? 8.913 5.490 -4.093 1.00 84.56 109 LEU A CA 1
ATOM 844 C C . LEU A 1 109 ? 7.737 6.468 -3.987 1.00 84.56 109 LEU A C 1
ATOM 846 O O . LEU A 1 109 ? 7.085 6.541 -2.942 1.00 84.56 109 LEU A O 1
ATOM 850 N N . ILE A 1 110 ? 7.426 7.178 -5.075 1.00 86.56 110 ILE A N 1
ATOM 851 C CA . ILE A 1 110 ? 6.293 8.108 -5.130 1.00 86.56 110 ILE A CA 1
ATOM 852 C C . ILE A 1 110 ? 4.991 7.364 -4.829 1.00 86.56 110 ILE A C 1
ATOM 854 O O . ILE A 1 110 ? 4.230 7.797 -3.962 1.00 86.56 110 ILE A O 1
ATOM 858 N N . LEU A 1 111 ? 4.740 6.228 -5.479 1.00 86.56 111 LEU A N 1
ATOM 859 C CA . LEU A 1 111 ? 3.497 5.472 -5.330 1.00 86.56 111 LEU A CA 1
ATOM 860 C C . LEU A 1 111 ? 3.352 4.874 -3.921 1.00 86.56 111 LEU A C 1
ATOM 862 O O . LEU A 1 111 ? 2.269 4.921 -3.326 1.00 86.56 111 LEU A O 1
ATOM 866 N N . ARG A 1 112 ? 4.454 4.401 -3.325 1.00 84.56 112 ARG A N 1
ATOM 867 C CA . ARG A 1 112 ? 4.475 3.940 -1.928 1.00 84.56 112 ARG A CA 1
ATOM 868 C C . ARG A 1 112 ? 4.115 5.062 -0.953 1.00 84.56 112 ARG A C 1
ATOM 870 O O . ARG A 1 112 ? 3.264 4.870 -0.086 1.00 84.56 112 ARG A O 1
ATOM 877 N N . MET A 1 113 ? 4.692 6.248 -1.125 1.00 83.44 113 MET A N 1
ATOM 878 C CA . MET A 1 113 ? 4.478 7.375 -0.207 1.00 83.44 113 MET A CA 1
ATOM 879 C C . MET A 1 113 ? 3.119 8.065 -0.383 1.00 83.44 113 MET A C 1
ATOM 881 O O . MET A 1 113 ? 2.517 8.518 0.596 1.00 83.44 113 MET A O 1
ATOM 885 N N . THR A 1 114 ? 2.627 8.152 -1.618 1.00 82.94 114 THR A N 1
ATOM 886 C CA . THR A 1 114 ? 1.409 8.907 -1.959 1.00 82.94 114 THR A CA 1
ATOM 887 C C . THR A 1 114 ? 0.137 8.066 -1.963 1.00 82.94 114 THR A C 1
ATOM 889 O O . THR A 1 114 ? -0.940 8.608 -1.734 1.00 82.94 114 THR A O 1
ATOM 892 N N . VAL A 1 115 ? 0.234 6.753 -2.198 1.00 85.50 115 VAL A N 1
ATOM 893 C CA . VAL A 1 115 ? -0.941 5.872 -2.309 1.00 85.50 115 VAL A CA 1
ATOM 894 C C . VAL A 1 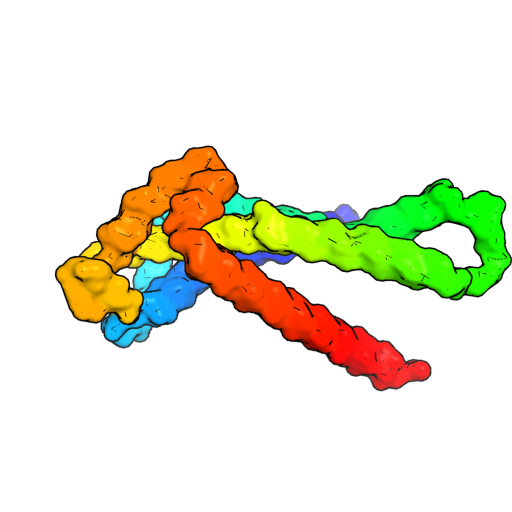115 ? -0.901 4.753 -1.280 1.00 85.50 115 VAL A C 1
ATOM 896 O O . VAL A 1 115 ? -1.847 4.614 -0.505 1.00 85.50 115 VAL A O 1
ATOM 899 N N . VAL A 1 116 ? 0.191 3.985 -1.204 1.00 85.38 116 VAL A N 1
ATOM 900 C CA . VAL A 1 116 ? 0.253 2.822 -0.297 1.00 85.38 116 VAL A CA 1
ATOM 901 C C . VAL A 1 116 ? 0.203 3.259 1.166 1.00 85.38 116 VAL A C 1
ATOM 903 O O . VAL A 1 116 ? -0.568 2.702 1.943 1.00 85.38 116 VAL A O 1
ATOM 906 N N . LEU A 1 117 ? 0.979 4.274 1.549 1.00 83.75 117 LEU A N 1
ATOM 907 C CA . LEU A 1 117 ? 1.017 4.784 2.918 1.00 83.75 117 LEU A CA 1
ATOM 908 C C . LEU A 1 117 ? -0.356 5.274 3.421 1.00 83.75 117 LEU A C 1
ATOM 910 O O . LEU A 1 117 ? -0.809 4.772 4.455 1.00 83.75 117 LEU A O 1
ATOM 914 N N . PRO A 1 118 ? -1.065 6.206 2.751 1.00 81.94 118 PRO A N 1
ATOM 915 C CA . PRO A 1 118 ? -2.362 6.661 3.242 1.00 81.94 118 PRO A CA 1
ATOM 916 C C . PRO A 1 118 ? -3.437 5.575 3.141 1.00 81.94 118 PRO A C 1
ATOM 918 O O . PRO A 1 118 ? -4.304 5.521 4.012 1.00 81.94 118 PRO A O 1
ATOM 921 N N . ALA A 1 119 ? -3.381 4.686 2.144 1.00 83.75 119 ALA A N 1
ATOM 922 C CA . ALA A 1 119 ? -4.298 3.553 2.060 1.00 83.75 119 ALA A CA 1
ATOM 923 C C . ALA A 1 119 ? -4.081 2.564 3.218 1.00 83.75 119 ALA A C 1
ATOM 925 O O . ALA A 1 119 ? -5.053 2.075 3.789 1.00 83.75 119 ALA A O 1
ATOM 926 N N . PHE A 1 120 ? -2.833 2.341 3.637 1.00 83.25 120 PHE A N 1
ATOM 927 C CA . PHE A 1 120 ? -2.506 1.498 4.785 1.00 83.25 120 PHE A CA 1
ATOM 928 C C . PHE A 1 120 ? -2.944 2.135 6.111 1.00 83.25 120 PHE A C 1
ATOM 930 O O . PHE A 1 120 ? -3.535 1.466 6.956 1.00 83.25 120 PHE A O 1
ATOM 937 N N . ILE A 1 121 ? -2.740 3.447 6.277 1.00 82.31 121 ILE A N 1
ATOM 938 C CA . ILE A 1 121 ? -3.255 4.193 7.436 1.00 82.31 121 ILE A CA 1
ATOM 939 C C . ILE A 1 121 ? -4.787 4.113 7.483 1.00 82.31 121 ILE A C 1
ATOM 941 O O . ILE A 1 121 ? -5.363 3.856 8.540 1.00 82.31 121 ILE A O 1
ATOM 945 N N . ALA A 1 122 ? -5.456 4.314 6.344 1.00 81.06 122 ALA A N 1
ATOM 946 C CA . ALA A 1 122 ? -6.906 4.200 6.235 1.00 81.06 122 ALA A CA 1
ATOM 947 C C . ALA A 1 122 ? -7.394 2.787 6.575 1.00 81.06 122 ALA A C 1
ATOM 949 O O . ALA A 1 122 ? -8.372 2.656 7.307 1.00 81.06 122 ALA A O 1
ATOM 950 N N . LEU A 1 123 ? -6.699 1.750 6.097 1.00 82.62 123 LEU A N 1
ATOM 951 C CA . LEU A 1 123 ? -7.001 0.358 6.415 1.00 82.62 123 LEU A CA 1
ATOM 952 C C . LEU A 1 123 ? -6.947 0.121 7.926 1.00 82.62 123 LEU A C 1
ATOM 954 O O . LEU A 1 123 ? -7.956 -0.275 8.499 1.00 82.62 123 LEU A O 1
ATOM 958 N N . ILE A 1 124 ? -5.837 0.473 8.583 1.00 80.81 124 ILE A N 1
ATOM 959 C CA . ILE A 1 124 ? -5.678 0.305 10.037 1.00 80.81 124 ILE A CA 1
ATOM 960 C C . ILE A 1 124 ? -6.755 1.073 10.806 1.00 80.81 124 ILE A C 1
ATOM 962 O O . ILE A 1 124 ? -7.301 0.562 11.778 1.00 80.81 124 ILE A O 1
ATOM 966 N N . LEU A 1 125 ? -7.092 2.298 10.389 1.00 78.00 125 LEU A N 1
ATOM 967 C CA . LEU A 1 125 ? -8.157 3.072 11.032 1.00 78.00 125 LEU A CA 1
ATOM 968 C C . LEU A 1 125 ? -9.524 2.400 10.872 1.00 78.00 125 LEU A C 1
ATOM 970 O O . LEU A 1 125 ? -10.302 2.357 11.820 1.00 78.00 125 LEU A O 1
ATOM 974 N N . VAL A 1 126 ? -9.836 1.872 9.690 1.00 77.69 126 VAL A N 1
ATOM 975 C CA . VAL A 1 126 ? -11.096 1.158 9.463 1.00 77.69 126 VAL A CA 1
ATOM 976 C C . VAL A 1 126 ? -11.123 -0.146 10.263 1.00 77.69 126 VAL A C 1
ATOM 978 O O . VAL A 1 126 ? -12.123 -0.411 10.923 1.00 77.69 126 VAL A O 1
ATOM 981 N N . GLU A 1 127 ? -10.034 -0.911 10.295 1.00 78.44 127 GLU A N 1
ATOM 982 C CA . GLU A 1 127 ? -9.899 -2.112 11.128 1.00 78.44 127 GLU A CA 1
ATOM 983 C C . GLU A 1 127 ? -10.112 -1.780 12.602 1.00 78.44 127 GLU A C 1
ATOM 985 O O . GLU A 1 127 ? -10.989 -2.349 13.247 1.00 78.44 127 GLU A O 1
ATOM 990 N N . ALA A 1 128 ? -9.399 -0.778 13.111 1.00 74.25 128 ALA A N 1
ATOM 991 C CA . ALA A 1 128 ? -9.531 -0.279 14.471 1.00 74.25 128 ALA A CA 1
ATOM 992 C C . ALA A 1 128 ? -10.971 0.143 14.812 1.00 74.25 128 ALA A C 1
ATOM 994 O O . ALA A 1 128 ? -11.421 -0.061 15.936 1.00 74.25 128 ALA A O 1
ATOM 995 N N . SER A 1 129 ? -11.729 0.681 13.850 1.00 73.38 129 SER A N 1
ATOM 996 C CA . SER A 1 129 ? -13.125 1.084 14.075 1.00 73.38 129 SER A CA 1
ATOM 997 C C . SER A 1 129 ? -14.074 -0.071 14.394 1.00 73.38 129 SER A C 1
ATOM 999 O O . SER A 1 129 ? -15.144 0.165 14.950 1.00 73.38 129 SER A O 1
ATOM 1001 N N . PHE A 1 130 ? -13.696 -1.303 14.044 1.00 72.50 130 PHE A N 1
ATOM 1002 C CA . PHE A 1 130 ? -14.482 -2.501 14.334 1.00 72.50 130 PHE A CA 1
ATOM 1003 C C . PHE A 1 130 ? -14.155 -3.132 15.686 1.00 72.50 130 PHE A C 1
ATOM 1005 O O . PHE A 1 130 ? -14.801 -4.114 16.052 1.00 72.50 130 PHE A O 1
ATOM 1012 N N . LEU A 1 131 ? -13.191 -2.585 16.432 1.00 69.81 131 LEU A N 1
ATOM 1013 C CA . LEU A 1 131 ? -12.912 -3.051 17.784 1.00 69.81 131 LEU A CA 1
ATOM 1014 C C . LEU A 1 131 ? -14.117 -2.728 18.693 1.00 69.81 131 LEU A C 1
ATOM 1016 O O . LEU A 1 131 ? -14.615 -1.597 18.657 1.00 69.81 131 LEU A O 1
ATOM 1020 N N . PRO A 1 132 ? -14.610 -3.684 19.501 1.00 66.44 132 PRO A N 1
ATOM 1021 C CA . PRO A 1 132 ? -15.767 -3.459 20.363 1.00 66.44 132 PRO A CA 1
ATOM 1022 C C . PRO A 1 132 ? -15.525 -2.328 21.373 1.00 66.44 132 PRO A C 1
ATOM 1024 O O . PRO A 1 132 ? -14.455 -2.216 21.966 1.00 66.44 132 PRO A O 1
ATOM 1027 N N . GLU A 1 133 ? -16.550 -1.505 21.623 1.00 64.31 133 GLU A N 1
ATOM 1028 C CA . GLU A 1 133 ? -16.462 -0.315 22.496 1.00 64.31 133 GLU A CA 1
ATOM 1029 C C . GLU A 1 133 ? -16.163 -0.640 23.970 1.00 64.31 133 GLU A C 1
ATOM 1031 O O . GLU A 1 133 ? -15.778 0.232 24.756 1.00 64.31 133 GLU A O 1
ATOM 1036 N N . THR A 1 134 ? -16.365 -1.901 24.351 1.00 62.88 134 THR A N 1
ATOM 1037 C CA . THR A 1 134 ? -16.072 -2.439 25.680 1.00 62.88 134 THR A CA 1
ATOM 1038 C C . THR A 1 134 ? -14.584 -2.694 25.895 1.00 62.88 134 THR A C 1
ATOM 1040 O O . THR A 1 134 ? -14.150 -2.780 27.041 1.00 62.88 134 THR A O 1
ATOM 1043 N N . GLU A 1 135 ? -13.800 -2.816 24.821 1.00 66.19 135 GLU A N 1
ATOM 1044 C CA . GLU A 1 135 ? -12.364 -3.052 24.905 1.00 66.19 135 GLU A CA 1
ATOM 1045 C C . GLU A 1 135 ? -11.583 -1.742 24.977 1.00 66.19 135 GLU A C 1
ATOM 1047 O O . GLU A 1 135 ? -11.911 -0.720 24.367 1.00 66.19 135 GLU A O 1
ATOM 1052 N N . THR A 1 136 ? -10.522 -1.777 25.773 1.00 66.31 136 THR A N 1
ATOM 1053 C CA . THR A 1 136 ? -9.651 -0.629 26.006 1.00 66.31 136 THR A CA 1
ATOM 1054 C C . THR A 1 136 ? -8.326 -0.848 25.287 1.00 66.31 136 THR A C 1
ATOM 1056 O O . THR A 1 136 ? -7.794 -1.958 25.274 1.00 66.31 136 THR A O 1
ATOM 1059 N N . THR A 1 137 ? -7.802 0.202 24.657 1.00 69.25 137 THR A N 1
ATOM 1060 C CA . THR A 1 137 ? -6.608 0.108 23.806 1.00 69.25 137 THR A CA 1
ATOM 1061 C C . THR A 1 137 ? -5.338 0.428 24.572 1.00 69.25 137 THR A C 1
ATOM 1063 O O . THR A 1 137 ? -5.362 1.245 25.488 1.00 69.25 137 THR A O 1
ATOM 1066 N N . ILE A 1 138 ? -4.199 -0.133 24.156 1.00 68.00 138 ILE A N 1
ATOM 1067 C CA . ILE A 1 138 ? -2.888 0.194 24.755 1.00 68.00 138 ILE A CA 1
ATOM 1068 C C . ILE A 1 138 ? -2.542 1.675 24.508 1.00 68.00 138 ILE A C 1
ATOM 1070 O O . ILE A 1 138 ? -1.804 2.291 25.273 1.00 68.00 138 ILE A O 1
ATOM 1074 N N . VAL A 1 139 ? -3.134 2.274 23.469 1.00 64.12 139 VAL A N 1
ATOM 1075 C CA . VAL A 1 139 ? -2.944 3.680 23.115 1.00 64.12 139 VAL A CA 1
ATOM 1076 C C . VAL A 1 139 ? -3.600 4.601 24.164 1.00 64.12 139 VAL A C 1
ATOM 1078 O O . VAL A 1 139 ? -4.806 4.479 24.419 1.00 64.12 139 VAL A O 1
ATOM 1081 N N . PRO A 1 140 ? -2.839 5.535 24.768 1.00 57.81 140 PRO A N 1
ATOM 1082 C CA . PRO A 1 140 ? -3.364 6.480 25.748 1.00 57.81 140 PRO A CA 1
ATOM 1083 C C . PRO A 1 140 ? -4.300 7.508 25.092 1.00 57.81 140 PRO A C 1
ATOM 1085 O O . PRO A 1 140 ? -4.063 7.962 23.972 1.00 57.81 140 PRO A O 1
ATOM 1088 N N . SER A 1 141 ? -5.366 7.892 25.801 1.00 57.59 141 SER A N 1
ATOM 1089 C CA . SER A 1 141 ? -6.256 8.987 25.396 1.00 57.59 141 SER A CA 1
ATOM 1090 C C . SER A 1 141 ? -5.775 10.293 26.014 1.00 57.59 141 SER A C 1
ATOM 1092 O O . SER A 1 141 ? -5.319 10.311 27.155 1.00 57.59 141 SER A O 1
ATOM 1094 N N . THR A 1 142 ? -5.987 11.417 25.331 1.00 54.78 142 THR A N 1
ATOM 1095 C CA . THR A 1 142 ? -5.819 12.755 25.924 1.00 54.78 142 THR A CA 1
ATOM 1096 C C . THR A 1 142 ? -6.740 12.986 27.131 1.00 54.78 142 THR A C 1
ATOM 1098 O O . THR A 1 142 ? -6.514 13.911 27.900 1.00 54.78 142 THR A O 1
ATOM 1101 N N . GLN A 1 143 ? -7.765 12.142 27.305 1.00 56.56 143 GLN A N 1
ATOM 1102 C CA . GLN A 1 143 ? -8.770 12.218 28.366 1.00 56.56 143 GLN A CA 1
ATOM 1103 C C . GLN A 1 143 ? -8.628 11.115 29.444 1.00 56.56 143 GLN A C 1
ATOM 1105 O O . GLN A 1 143 ? -9.473 11.035 30.330 1.00 56.56 143 GLN A O 1
ATOM 1110 N N . GLY A 1 144 ? -7.591 10.255 29.397 1.00 54.50 144 GLY A N 1
ATOM 1111 C CA . GLY A 1 144 ? -7.364 9.205 30.408 1.00 54.50 144 GLY A CA 1
ATOM 1112 C C . GLY A 1 144 ? -6.297 8.151 30.055 1.00 54.50 144 GLY A C 1
ATOM 1113 O O . GLY A 1 144 ? -5.862 8.041 28.911 1.00 54.50 144 GLY A O 1
ATOM 1114 N N . ARG A 1 145 ? -5.903 7.324 31.045 1.00 54.16 145 ARG A N 1
ATOM 1115 C CA . ARG A 1 145 ? -4.806 6.322 30.959 1.00 54.16 145 ARG A CA 1
ATOM 1116 C C . ARG A 1 145 ? -4.984 5.261 29.855 1.00 54.16 145 ARG A C 1
ATOM 1118 O O . ARG A 1 145 ? -4.008 4.625 29.477 1.00 54.16 145 ARG A O 1
ATOM 1125 N N . ARG A 1 146 ? -6.208 5.060 29.351 1.00 58.72 146 ARG A N 1
ATOM 1126 C CA . ARG A 1 146 ? -6.564 4.067 28.323 1.00 58.72 146 ARG A CA 1
ATOM 1127 C C . ARG A 1 146 ? -7.727 4.596 27.487 1.00 58.72 146 ARG A C 1
ATOM 1129 O O . ARG A 1 146 ? -8.749 4.985 28.049 1.00 58.72 146 ARG A O 1
ATOM 1136 N N . ALA A 1 147 ? -7.574 4.652 26.168 1.00 59.72 147 ALA A N 1
ATOM 1137 C CA . ALA A 1 147 ? -8.637 5.126 25.289 1.00 59.72 147 ALA A CA 1
ATOM 1138 C C . ALA A 1 147 ? -9.620 4.005 24.921 1.00 59.72 147 ALA A C 1
ATOM 1140 O O . ALA A 1 147 ? -9.236 2.841 24.791 1.00 59.72 147 ALA A O 1
ATOM 1141 N N . ARG A 1 148 ? -10.890 4.366 24.698 1.00 64.25 148 ARG A N 1
ATOM 1142 C CA . ARG A 1 148 ? -11.817 3.521 23.934 1.00 64.25 148 ARG A CA 1
ATOM 1143 C C . ARG A 1 148 ? -11.520 3.694 22.449 1.00 64.25 148 ARG A C 1
ATOM 1145 O O . ARG A 1 148 ? -11.435 4.825 21.969 1.00 64.25 148 ARG A O 1
ATOM 1152 N N . MET A 1 149 ? -11.397 2.587 21.721 1.00 64.69 149 MET A N 1
ATOM 1153 C CA . MET A 1 149 ? -11.041 2.625 20.300 1.00 64.69 149 MET A CA 1
ATOM 1154 C C . MET A 1 149 ? -12.093 3.354 19.456 1.00 64.69 149 MET A C 1
ATOM 1156 O O . MET A 1 149 ? -11.745 4.171 18.605 1.00 64.69 149 MET A O 1
ATOM 1160 N N . SER A 1 150 ? -13.381 3.144 19.746 1.00 60.59 150 SER A N 1
ATOM 1161 C CA . SER A 1 150 ? -14.471 3.843 19.058 1.00 60.59 150 SER A CA 1
ATOM 1162 C C . SER A 1 150 ? -14.344 5.366 19.179 1.00 60.59 150 SER A C 1
ATOM 1164 O O . SER A 1 150 ? -14.501 6.069 18.186 1.00 60.59 150 SER A O 1
ATOM 1166 N N . ALA A 1 151 ? -13.935 5.885 20.340 1.00 64.69 151 ALA A N 1
ATOM 1167 C CA . ALA A 1 151 ? -13.714 7.318 20.543 1.00 64.69 151 ALA A CA 1
ATOM 1168 C C . ALA A 1 151 ? -12.488 7.855 19.779 1.00 64.69 151 ALA A C 1
ATOM 1170 O O . ALA A 1 151 ? -12.537 8.957 19.234 1.00 64.69 151 ALA A O 1
ATOM 1171 N N . LEU A 1 152 ? -11.400 7.078 19.690 1.00 67.50 152 LEU A N 1
ATOM 1172 C CA . LEU A 1 152 ? -10.197 7.471 18.941 1.00 67.50 152 LEU A CA 1
ATOM 1173 C C . LEU A 1 152 ? -10.423 7.520 17.427 1.00 67.50 152 LEU A C 1
ATOM 1175 O O . LEU A 1 152 ? -9.767 8.295 16.722 1.00 67.50 152 LEU A O 1
ATOM 1179 N N . VAL A 1 153 ? -11.309 6.659 16.928 1.00 67.62 153 VAL A N 1
ATOM 1180 C CA . VAL A 1 153 ? -11.421 6.360 15.502 1.00 67.62 153 VAL A CA 1
ATOM 1181 C C . VAL A 1 153 ? -12.659 7.007 14.871 1.00 67.62 153 VAL A C 1
ATOM 1183 O O . VAL A 1 153 ? -12.577 7.453 13.728 1.00 67.62 153 VAL A O 1
ATOM 1186 N N . TRP A 1 154 ? -13.777 7.168 15.592 1.00 64.94 154 TRP A N 1
ATOM 1187 C CA . TRP A 1 154 ? -15.045 7.671 15.033 1.00 64.94 154 TRP A CA 1
ATOM 1188 C C . TRP A 1 154 ? -14.923 9.037 14.344 1.00 64.94 154 TRP A C 1
ATOM 1190 O O . TRP A 1 154 ? -15.336 9.194 13.195 1.00 64.94 154 TRP A O 1
ATOM 1200 N N . GLY A 1 155 ? -14.263 10.004 14.990 1.00 63.69 155 GLY A N 1
ATOM 1201 C CA . GLY A 1 155 ? -14.011 11.327 14.402 1.00 63.69 155 GLY A CA 1
ATOM 1202 C C . GLY A 1 155 ? -13.026 11.312 13.225 1.00 63.69 155 GLY A C 1
ATOM 1203 O O . GLY A 1 155 ? -12.969 12.268 12.455 1.00 63.69 155 GLY A O 1
ATOM 1204 N N . LYS A 1 156 ? -12.259 10.227 13.064 1.00 70.94 156 LYS A N 1
ATOM 1205 C CA . LYS A 1 156 ? -11.248 10.078 12.012 1.00 70.94 156 LYS A CA 1
ATOM 1206 C C . LYS A 1 156 ? -11.796 9.399 10.753 1.00 70.94 156 LYS A C 1
ATOM 1208 O O . LYS A 1 156 ? -11.417 9.778 9.647 1.00 70.94 156 LYS A O 1
ATOM 1213 N N . ILE A 1 157 ? -12.730 8.455 10.895 1.00 69.62 157 ILE A N 1
ATOM 1214 C CA . ILE A 1 157 ? -13.343 7.707 9.774 1.00 69.62 157 ILE A CA 1
ATOM 1215 C C . ILE A 1 157 ? -14.068 8.632 8.793 1.00 69.62 157 ILE A C 1
ATOM 1217 O O . ILE A 1 157 ? -14.024 8.405 7.583 1.00 69.62 157 ILE A O 1
ATOM 1221 N N . SER A 1 158 ? -14.742 9.674 9.287 1.00 66.69 158 SER A N 1
ATOM 1222 C CA . SER A 1 158 ? -15.434 10.646 8.428 1.00 66.69 158 SER A CA 1
ATOM 1223 C C . SER A 1 158 ? -14.465 11.330 7.458 1.00 66.69 158 SER A C 1
ATOM 1225 O O . SER A 1 158 ? -14.781 11.493 6.282 1.00 66.69 158 SER A O 1
ATOM 1227 N N . LYS A 1 159 ? -13.248 11.634 7.921 1.00 67.50 159 LYS A N 1
ATOM 1228 C CA . LYS A 1 159 ? -12.178 12.232 7.115 1.00 67.50 159 LYS A CA 1
ATOM 1229 C C . LYS A 1 159 ? -11.543 11.234 6.144 1.00 67.50 159 LYS A C 1
ATOM 1231 O O . LYS A 1 159 ? -11.232 11.608 5.020 1.00 67.50 159 LYS A O 1
ATOM 1236 N N . VAL A 1 160 ? -11.431 9.955 6.520 1.00 70.50 160 VAL A N 1
ATOM 1237 C CA . VAL A 1 160 ? -11.039 8.885 5.577 1.00 70.50 160 VAL A CA 1
ATOM 1238 C C . VAL A 1 160 ? -12.051 8.785 4.428 1.00 70.50 160 VAL A C 1
ATOM 1240 O O . VAL A 1 160 ? -11.663 8.638 3.272 1.00 70.50 160 VAL A O 1
ATOM 1243 N N . ARG A 1 161 ? -13.352 8.938 4.717 1.00 66.94 161 ARG A N 1
ATOM 1244 C CA . ARG A 1 161 ? -14.413 8.918 3.695 1.00 66.94 161 ARG A CA 1
ATOM 1245 C C . ARG A 1 161 ? -14.344 10.102 2.726 1.00 66.94 161 ARG A C 1
ATOM 1247 O O . ARG A 1 161 ? -14.748 9.945 1.582 1.00 66.94 161 ARG A O 1
ATOM 1254 N N . SER A 1 162 ? -13.822 11.252 3.156 1.00 68.12 162 SER A N 1
ATOM 1255 C CA . SER A 1 162 ? -13.614 12.413 2.273 1.00 68.12 162 SER A CA 1
ATOM 1256 C C . SER A 1 162 ? -12.437 12.271 1.294 1.00 68.12 162 SER A C 1
ATOM 1258 O O . SER A 1 162 ? -12.242 13.154 0.465 1.00 68.12 162 SER A O 1
ATOM 1260 N N . GLY A 1 163 ? -11.669 11.175 1.359 1.00 69.75 163 GLY A N 1
ATOM 1261 C CA . GLY A 1 163 ? -10.581 10.864 0.425 1.00 69.75 163 GLY A CA 1
ATOM 1262 C C . GLY A 1 163 ? -9.183 10.905 1.051 1.00 69.75 163 GLY A C 1
ATOM 1263 O O . GLY A 1 163 ? -9.010 11.236 2.225 1.00 69.75 163 GLY A O 1
ATOM 1264 N N . PHE A 1 164 ? -8.159 10.574 0.252 1.00 65.81 164 PHE A N 1
ATOM 1265 C CA . PHE A 1 164 ? -6.767 10.442 0.715 1.00 65.81 164 PHE A CA 1
ATOM 1266 C C . PHE A 1 164 ? -6.196 11.730 1.317 1.00 65.81 164 PHE A C 1
ATOM 1268 O O . PHE A 1 164 ? -5.532 11.675 2.350 1.00 65.81 164 PHE A O 1
ATOM 1275 N N . ALA A 1 165 ? -6.527 12.898 0.757 1.00 67.44 165 ALA A N 1
ATOM 1276 C CA . ALA A 1 165 ? -6.155 14.196 1.331 1.00 67.44 165 ALA A CA 1
ATOM 1277 C C . ALA A 1 165 ? -6.674 14.367 2.774 1.00 67.44 165 ALA A C 1
ATOM 1279 O O . ALA A 1 165 ? -5.984 14.907 3.641 1.00 67.44 165 ALA A O 1
ATOM 1280 N N . GLY A 1 166 ? -7.865 13.830 3.058 1.00 68.50 166 GLY A N 1
ATOM 1281 C CA . GLY A 1 166 ? -8.439 13.792 4.398 1.00 68.50 166 GLY A CA 1
ATOM 1282 C C . GLY A 1 166 ? -7.624 12.933 5.364 1.00 68.50 166 GLY A C 1
ATOM 1283 O O . GLY A 1 166 ? -7.477 13.323 6.521 1.00 68.50 166 GLY A O 1
ATOM 1284 N N . VAL A 1 167 ? -7.030 11.829 4.887 1.00 71.12 167 VAL A N 1
ATOM 1285 C CA . VAL A 1 167 ? -6.153 10.940 5.673 1.00 71.12 167 VAL A CA 1
ATOM 1286 C C . VAL A 1 167 ? -4.870 11.653 6.093 1.00 71.12 167 VAL A C 1
ATOM 1288 O O . VAL A 1 167 ? -4.488 11.596 7.261 1.00 71.12 167 VAL A O 1
ATOM 1291 N N . TYR A 1 168 ? -4.249 12.403 5.182 1.00 67.69 168 TYR A N 1
ATOM 1292 C CA . TYR A 1 168 ? -3.080 13.229 5.500 1.00 67.69 168 TYR A CA 1
ATOM 1293 C C . TYR A 1 168 ? -3.393 14.301 6.554 1.00 67.69 168 TYR A C 1
ATOM 1295 O O . TYR A 1 168 ? -2.569 14.594 7.417 1.00 67.69 168 TYR A O 1
ATOM 1303 N N . GLY A 1 169 ? -4.618 14.829 6.551 1.00 65.50 169 GLY A N 1
ATOM 1304 C CA . GLY A 1 169 ? -5.101 15.778 7.553 1.00 65.50 169 GLY A CA 1
ATOM 1305 C C . GLY A 1 169 ? -5.553 15.167 8.889 1.00 65.50 169 GLY A C 1
ATOM 1306 O O . GLY A 1 169 ? -6.054 15.916 9.734 1.00 65.50 169 GLY A O 1
ATOM 1307 N N . LEU A 1 170 ? -5.465 13.843 9.088 1.00 68.00 170 LEU A N 1
ATOM 1308 C CA . LEU A 1 170 ? -5.828 13.165 10.350 1.00 68.00 170 LEU A CA 1
ATOM 1309 C C . LEU A 1 170 ? -4.675 13.064 11.343 1.00 68.00 170 LEU A C 1
ATOM 1311 O O . LEU A 1 170 ? -4.901 12.913 12.547 1.00 68.00 170 LEU A O 1
ATOM 1315 N N . VAL A 1 171 ? -3.449 13.085 10.837 1.00 66.38 171 VAL A N 1
ATOM 1316 C CA . VAL A 1 171 ? -2.244 12.856 11.622 1.00 66.38 171 VAL A CA 1
ATOM 1317 C C . VAL A 1 171 ? -1.598 14.211 11.903 1.00 66.38 171 VAL A C 1
ATOM 1319 O O . VAL A 1 171 ? -1.449 15.036 11.004 1.00 66.38 171 VAL A O 1
ATOM 1322 N N . ARG A 1 172 ? -1.224 14.472 13.164 1.00 73.44 172 ARG A N 1
ATOM 1323 C CA . ARG A 1 172 ? -0.455 15.675 13.528 1.00 73.44 172 ARG A CA 1
ATOM 1324 C C . ARG A 1 172 ? 0.770 15.748 12.614 1.00 73.44 172 ARG A C 1
ATOM 1326 O O . ARG A 1 172 ? 1.440 14.733 12.466 1.00 73.44 172 ARG A O 1
ATOM 1333 N N . ARG A 1 173 ? 1.091 16.915 12.036 1.00 73.44 173 ARG A N 1
ATOM 1334 C CA . ARG A 1 173 ? 2.211 17.058 11.076 1.00 73.44 173 ARG A CA 1
ATOM 1335 C C . ARG A 1 173 ? 3.503 16.384 11.557 1.00 73.44 173 ARG A C 1
ATOM 1337 O O . ARG A 1 173 ? 4.132 15.680 10.783 1.00 73.44 173 ARG A O 1
ATOM 1344 N N . SER A 1 174 ? 3.851 16.521 12.838 1.00 73.25 174 SER A N 1
ATOM 1345 C CA . SER A 1 174 ? 5.023 15.856 13.426 1.00 73.25 174 SER A CA 1
ATOM 1346 C C . SER A 1 174 ? 4.929 14.325 13.398 1.00 73.25 174 SER A C 1
ATOM 1348 O O . SER A 1 174 ? 5.879 13.656 13.013 1.00 73.25 174 SER A O 1
ATOM 1350 N N . THR A 1 175 ? 3.773 13.759 13.747 1.00 74.50 175 THR A N 1
ATOM 1351 C CA . THR A 1 175 ? 3.513 12.314 13.661 1.00 74.50 175 THR A CA 1
ATOM 1352 C C . THR A 1 175 ? 3.455 11.840 12.210 1.00 74.50 175 THR A C 1
ATOM 1354 O O . THR A 1 175 ? 3.830 10.711 11.928 1.00 74.50 175 THR A O 1
ATOM 1357 N N . PHE A 1 176 ? 3.018 12.692 11.280 1.00 76.75 176 PHE A N 1
ATOM 1358 C CA . PHE A 1 176 ? 2.999 12.375 9.857 1.00 76.75 176 PHE A CA 1
ATOM 1359 C C . PHE A 1 176 ? 4.418 12.238 9.305 1.00 76.75 176 PHE A C 1
ATOM 1361 O O . PHE A 1 176 ? 4.723 11.218 8.699 1.00 76.75 176 PHE A O 1
ATOM 1368 N N . PHE A 1 177 ? 5.295 13.209 9.576 1.00 79.88 177 PHE A N 1
ATOM 1369 C CA . PHE A 1 177 ? 6.704 13.108 9.187 1.00 79.88 177 PHE A CA 1
ATOM 1370 C C . PHE A 1 177 ? 7.392 11.914 9.843 1.00 79.88 177 PHE A C 1
ATOM 1372 O O . PHE A 1 177 ? 8.154 11.220 9.184 1.00 79.88 177 PHE A O 1
ATOM 1379 N N . TRP A 1 178 ? 7.059 11.614 11.097 1.00 82.00 178 TRP A N 1
ATOM 1380 C CA . TRP A 1 178 ? 7.570 10.422 11.767 1.00 82.00 178 TRP A CA 1
ATOM 1381 C C . TRP A 1 178 ? 7.089 9.115 11.113 1.00 82.00 178 TRP A C 1
ATOM 1383 O O . TRP A 1 178 ? 7.885 8.208 10.892 1.00 82.00 178 TRP A O 1
ATOM 1393 N N . LEU A 1 179 ? 5.806 9.011 10.745 1.00 80.12 179 LEU A N 1
ATOM 1394 C CA . LEU A 1 179 ? 5.284 7.858 10.000 1.00 80.12 179 LEU A CA 1
ATOM 1395 C C . LEU A 1 179 ? 5.907 7.752 8.609 1.00 80.12 179 LEU A C 1
ATOM 1397 O O . LEU A 1 179 ? 6.159 6.646 8.141 1.00 80.12 179 LEU A O 1
ATOM 1401 N N . TRP A 1 180 ? 6.150 8.887 7.960 1.00 83.31 180 TRP A N 1
ATOM 1402 C CA . TRP A 1 180 ? 6.821 8.950 6.670 1.00 83.31 180 TRP A CA 1
ATOM 1403 C C . TRP A 1 180 ? 8.264 8.448 6.774 1.00 83.31 180 TRP A C 1
ATOM 1405 O O . TRP A 1 180 ? 8.662 7.580 6.005 1.00 83.31 180 TRP A O 1
ATOM 1415 N N . GLU A 1 181 ? 9.007 8.896 7.788 1.00 86.00 181 GLU A N 1
ATOM 1416 C CA . GLU A 1 181 ? 10.357 8.418 8.095 1.00 86.00 181 GLU A CA 1
ATOM 1417 C C . GLU A 1 181 ? 10.366 6.914 8.403 1.00 86.00 181 GLU A C 1
ATOM 1419 O O . GLU A 1 181 ? 11.189 6.168 7.873 1.00 86.00 181 GLU A O 1
ATOM 1424 N N . LEU A 1 182 ? 9.417 6.438 9.215 1.00 85.25 182 LEU A N 1
ATOM 1425 C CA . LEU A 1 182 ? 9.276 5.017 9.530 1.00 85.25 182 LEU A CA 1
ATOM 1426 C C . LEU A 1 182 ? 8.952 4.192 8.276 1.00 85.25 182 LEU A C 1
ATOM 1428 O O . LEU A 1 182 ? 9.491 3.102 8.092 1.00 85.25 182 LEU A O 1
ATOM 1432 N N . HIS A 1 183 ? 8.091 4.709 7.397 1.00 80.56 183 HIS A N 1
ATOM 1433 C CA . HIS A 1 183 ? 7.744 4.046 6.144 1.00 80.56 183 HIS A CA 1
ATOM 1434 C C . HIS A 1 183 ? 8.924 4.017 5.173 1.00 80.56 183 HIS A C 1
ATOM 1436 O O . HIS A 1 183 ? 9.147 2.994 4.530 1.00 80.56 183 HIS A O 1
ATOM 1442 N N . ALA A 1 184 ? 9.712 5.092 5.111 1.00 82.81 184 ALA A N 1
ATOM 1443 C CA . ALA A 1 184 ? 10.945 5.144 4.335 1.00 82.81 184 ALA A CA 1
ATOM 1444 C C . ALA A 1 184 ? 11.956 4.112 4.847 1.00 82.81 184 ALA A C 1
ATOM 1446 O O . ALA A 1 184 ? 12.448 3.305 4.065 1.00 82.81 184 ALA A O 1
ATOM 1447 N N . LYS A 1 185 ? 12.178 4.047 6.167 1.00 86.75 185 LYS A N 1
ATOM 1448 C CA . LYS A 1 185 ? 13.028 3.027 6.804 1.00 86.75 185 LYS A CA 1
ATOM 1449 C C . LYS A 1 185 ? 12.556 1.607 6.498 1.00 86.75 185 LYS A C 1
ATOM 1451 O O . LYS A 1 185 ? 13.367 0.758 6.150 1.00 86.75 185 LYS A O 1
ATOM 1456 N N . ARG A 1 186 ? 11.246 1.349 6.571 1.00 85.50 186 ARG A N 1
ATOM 1457 C CA . ARG A 1 186 ? 10.670 0.052 6.188 1.00 85.50 186 ARG A CA 1
ATOM 1458 C C . ARG A 1 186 ? 10.921 -0.268 4.713 1.00 85.50 186 ARG A C 1
ATOM 1460 O O . ARG A 1 186 ? 11.252 -1.407 4.411 1.00 85.50 186 ARG A O 1
ATOM 1467 N N . CYS A 1 187 ? 10.751 0.699 3.810 1.00 80.25 187 CYS A N 1
ATOM 1468 C CA . CYS A 1 187 ? 11.013 0.490 2.385 1.00 80.25 187 CYS A CA 1
ATOM 1469 C C . CYS A 1 187 ? 12.492 0.188 2.131 1.00 80.25 187 CYS A C 1
ATOM 1471 O O . CYS A 1 187 ? 12.779 -0.745 1.398 1.00 80.25 187 CYS A O 1
ATOM 1473 N N . LEU A 1 188 ? 13.410 0.901 2.791 1.00 83.38 188 LEU A N 1
ATOM 1474 C CA . LEU A 1 188 ? 14.845 0.620 2.702 1.00 83.38 188 LEU A CA 1
ATOM 1475 C C . LEU A 1 188 ? 15.176 -0.796 3.181 1.00 83.38 188 LEU A C 1
ATOM 1477 O O . LEU A 1 188 ? 15.888 -1.518 2.496 1.00 83.38 188 LEU A O 1
ATOM 1481 N N . LEU A 1 189 ? 14.624 -1.216 4.324 1.00 85.88 189 LEU A N 1
ATOM 1482 C CA . LEU A 1 189 ? 14.803 -2.582 4.823 1.00 85.88 189 LEU A CA 1
ATOM 1483 C C . LEU A 1 189 ? 14.257 -3.623 3.843 1.00 85.88 189 LEU A C 1
ATOM 1485 O O . LEU A 1 189 ? 14.916 -4.627 3.610 1.00 85.88 189 LEU A O 1
ATOM 1489 N N . GLN A 1 190 ? 13.082 -3.374 3.259 1.00 82.31 190 GLN A N 1
ATOM 1490 C CA . GLN A 1 190 ? 12.504 -4.258 2.250 1.00 82.31 190 GLN A CA 1
ATOM 1491 C C . GLN A 1 190 ? 13.432 -4.381 1.036 1.00 82.31 190 GLN A C 1
ATOM 1493 O O . GLN A 1 190 ? 13.756 -5.493 0.651 1.00 82.31 190 GLN A O 1
ATOM 1498 N N . SER A 1 191 ? 13.930 -3.262 0.501 1.00 77.81 191 SER A N 1
ATOM 1499 C CA . SER A 1 191 ? 14.870 -3.277 -0.624 1.00 77.81 191 SER A CA 1
ATOM 1500 C C . SER A 1 191 ? 16.156 -4.031 -0.294 1.00 77.81 191 SER A C 1
ATOM 1502 O O . SER A 1 191 ? 16.637 -4.787 -1.125 1.00 77.81 191 SER A O 1
ATOM 1504 N N . VAL A 1 192 ? 16.699 -3.885 0.919 1.00 83.62 192 VAL A N 1
ATOM 1505 C CA . VAL A 1 192 ? 17.875 -4.658 1.354 1.00 83.62 192 VAL A CA 1
ATOM 1506 C C . VAL A 1 192 ? 17.573 -6.156 1.385 1.00 83.62 192 VAL A C 1
ATOM 1508 O O . VAL A 1 192 ? 18.393 -6.944 0.929 1.00 83.62 192 VAL A O 1
ATOM 1511 N N . VAL A 1 193 ? 16.407 -6.558 1.896 1.00 84.81 193 VAL A N 1
ATOM 1512 C CA . VAL A 1 193 ? 15.990 -7.967 1.908 1.00 84.81 193 VAL A CA 1
ATOM 1513 C C . VAL A 1 193 ? 15.835 -8.502 0.487 1.00 84.81 193 VAL A C 1
ATOM 1515 O O . VAL A 1 193 ? 16.363 -9.570 0.198 1.00 84.81 193 VAL A O 1
ATOM 1518 N N . ASP A 1 194 ? 15.183 -7.756 -0.402 1.00 77.94 194 ASP A N 1
ATOM 1519 C CA . ASP A 1 194 ? 14.986 -8.160 -1.796 1.00 77.94 194 ASP A CA 1
ATOM 1520 C C . ASP A 1 194 ? 16.340 -8.287 -2.530 1.00 77.94 194 ASP A C 1
ATOM 1522 O O . ASP A 1 194 ? 16.562 -9.259 -3.248 1.00 77.94 194 ASP A O 1
ATOM 1526 N N . ILE A 1 195 ? 17.294 -7.379 -2.268 1.00 79.31 195 ILE A N 1
ATOM 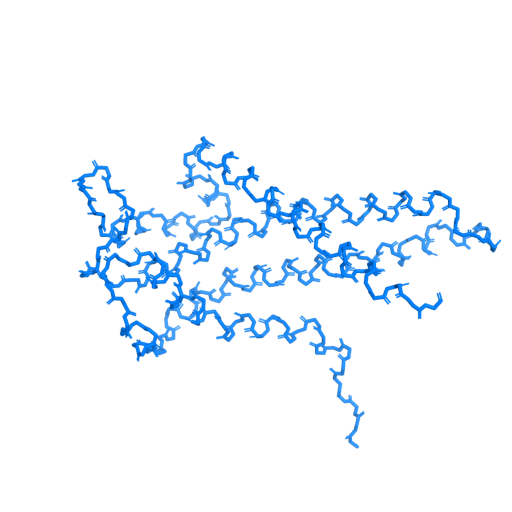1527 C CA . ILE A 1 195 ? 18.678 -7.472 -2.771 1.00 79.31 195 ILE A CA 1
ATOM 1528 C C . ILE A 1 195 ? 19.368 -8.733 -2.241 1.00 79.31 195 ILE A C 1
ATOM 1530 O O . ILE A 1 195 ? 20.025 -9.433 -3.005 1.00 79.31 195 ILE A O 1
ATOM 1534 N N . ILE A 1 196 ? 19.233 -9.044 -0.947 1.00 83.69 196 ILE A N 1
ATOM 1535 C CA . ILE A 1 196 ? 19.825 -10.252 -0.352 1.00 83.69 196 ILE A CA 1
ATOM 1536 C C . ILE A 1 196 ? 19.226 -11.515 -0.979 1.00 83.69 196 ILE A C 1
ATOM 1538 O O . ILE A 1 196 ? 19.966 -12.449 -1.267 1.00 83.69 196 ILE A O 1
ATOM 1542 N N . ILE A 1 197 ? 17.910 -11.546 -1.202 1.00 83.12 197 ILE A N 1
ATOM 1543 C CA . ILE A 1 197 ? 17.231 -12.668 -1.861 1.00 83.12 197 ILE A CA 1
ATOM 1544 C C . ILE A 1 197 ? 17.759 -12.835 -3.287 1.00 83.12 197 ILE A C 1
ATOM 1546 O O . ILE A 1 197 ? 18.176 -13.932 -3.637 1.00 83.12 197 ILE A O 1
ATOM 1550 N N . MET A 1 198 ? 17.845 -11.750 -4.065 1.00 76.44 198 MET A N 1
ATOM 1551 C CA . MET A 1 198 ? 18.437 -11.784 -5.408 1.00 76.44 198 MET A CA 1
ATOM 1552 C C . MET A 1 198 ? 19.885 -12.287 -5.395 1.00 76.44 198 MET A C 1
ATOM 1554 O O . MET A 1 198 ? 20.267 -13.078 -6.251 1.00 76.44 198 MET A O 1
ATOM 1558 N N . TRP A 1 199 ? 20.691 -11.869 -4.416 1.00 78.75 199 TRP A N 1
ATOM 1559 C CA . TRP A 1 199 ? 22.064 -12.357 -4.250 1.00 78.75 199 TRP A CA 1
ATOM 1560 C C . TRP A 1 199 ? 22.134 -13.846 -3.897 1.00 78.75 199 TRP A C 1
ATOM 1562 O O . TRP A 1 199 ? 23.043 -14.535 -4.350 1.00 78.75 199 TRP A O 1
ATOM 1572 N N . LEU A 1 200 ? 21.198 -14.345 -3.088 1.00 79.44 200 LEU A N 1
ATOM 1573 C CA . LEU A 1 200 ? 21.117 -15.761 -2.723 1.00 79.44 200 LEU A CA 1
ATOM 1574 C C . LEU A 1 200 ? 20.616 -16.630 -3.882 1.00 79.44 200 LEU A C 1
ATOM 1576 O O . LEU A 1 200 ? 21.086 -17.751 -4.035 1.00 79.44 200 LEU A O 1
ATOM 1580 N N . GLU A 1 201 ? 19.686 -16.125 -4.692 1.00 74.75 201 GLU A N 1
ATOM 1581 C CA . GLU A 1 201 ? 19.154 -16.826 -5.867 1.00 74.75 201 GLU A CA 1
ATOM 1582 C C . GLU A 1 201 ? 20.123 -16.788 -7.059 1.00 74.75 201 GLU A C 1
ATOM 1584 O O . GLU A 1 201 ? 20.218 -17.766 -7.792 1.00 74.75 201 GLU A O 1
ATOM 1589 N N . GLY A 1 202 ? 20.878 -15.698 -7.232 1.00 61.03 202 GLY A N 1
ATOM 1590 C CA . GLY A 1 202 ? 21.896 -15.551 -8.280 1.00 61.03 202 GLY A CA 1
ATOM 1591 C C . GLY A 1 202 ? 23.273 -16.123 -7.924 1.00 61.03 202 GLY A C 1
ATOM 1592 O O . GLY A 1 202 ? 24.190 -16.068 -8.737 1.00 61.03 202 GLY A O 1
ATOM 1593 N N . GLY A 1 203 ? 23.450 -16.647 -6.711 1.00 48.56 203 GLY A N 1
ATOM 1594 C CA . GLY A 1 203 ? 24.714 -17.191 -6.230 1.00 48.56 203 GLY A CA 1
ATOM 1595 C C . GLY A 1 203 ? 24.753 -18.712 -6.270 1.00 48.56 203 GLY A C 1
ATOM 1596 O O . GLY A 1 203 ? 24.741 -19.297 -5.199 1.00 48.56 203 GLY A O 1
ATOM 1597 N N . PHE A 1 204 ? 24.776 -19.326 -7.460 1.00 46.34 204 PHE A N 1
ATOM 1598 C CA . PHE A 1 204 ? 25.352 -20.652 -7.783 1.00 46.34 204 PHE A CA 1
ATOM 1599 C C . PHE A 1 204 ? 25.082 -21.001 -9.263 1.00 46.34 204 PHE A C 1
ATOM 1601 O O . PHE A 1 204 ? 24.485 -22.032 -9.550 1.00 46.34 204 PHE A O 1
ATOM 1608 N N . GLU A 1 205 ? 25.541 -20.167 -10.200 1.00 37.53 205 GLU A N 1
ATOM 1609 C CA . GLU A 1 205 ? 25.949 -20.601 -11.551 1.00 37.53 205 GLU A CA 1
ATOM 1610 C C . GLU A 1 205 ? 27.190 -19.816 -11.991 1.00 37.53 205 GLU A C 1
ATOM 1612 O O . GLU A 1 205 ? 27.214 -18.581 -11.785 1.00 37.53 205 GLU A O 1
#

Organism: Aspergillus oryzae (NCBI:txid5062)

Foldseek 3Di:
DPPDDDVPCPLVVQLVVLLVCLLVVLLVLLCQFFPPRPPPSVVVSDDDVVLSVQLSVLSNQLSVLVSVLVCQLVVQVVVCCVPPVVDDDDDDPPVNVVSSCCSNVVVNLVSCLQGNLLSVLLNSLSSLCPRDQPTWTCDQDPVGNTDRSNVLRVVLNVLVVVDSVSSCVSADPVVSVVSSVVSVVVVVVVVVVVVVVVCVVVPDD

Sequence (205 aa):
MALFRHDLLNPIAPVISTIVLAELHMAWTHATISATSSTGSLLKLRHNHKAWRKLLTPSLVCAAARAVIDYLPDAADSSFNLFFKSASTHDPSEHYIAYFEVSTMLPTLILRMTVVLPAFIALILVEASFLPETETTIVPSTQGRRARMSALVWGKISKVRSGFAGVYGLVRRSTFFWLWELHAKRCLLQSVVDIIIMWLEGGFE

pLDDT: mean 71.2, std 11.51, range [37.12, 86.75]

Radius of gyration: 21.28 Å; chains: 1; bounding box: 47×45×64 Å